Protein 4N0K (pdb70)

InterPro domains:
  IPR002327 Cytochrome c, class IA/ IB [PR00604] (19-26)
  IPR002327 Cytochrome c, class IA/ IB [PR00604] (32-47)
  IPR002327 Cytochrome c, class IA/ IB [PR00604] (48-58)
  IPR002327 Cytochrome c, class IA/ IB [PR00604] (62-78)
  IPR002327 Cytochrome c, class IA/ IB [PR00604] (81-91)
  IPR002327 Cytochrome c, class IA/ IB [PR00604] (98-106)
  IPR002327 Cytochrome c, class IA/ IB [PTHR11961] (3-106)
  IPR009056 Cytochrome c-like domain [PF00034] (9-106)
  IPR009056 Cytochrome c-like domain [PS51007] (7-108)
  IPR036909 Cytochrome c-like domain superfamily [G3DSA:1.10.760.10] (4-109)
  IPR036909 Cytochrome c-like domain superfamily [SSF46626] (6-105)

Solvent-accessible surface area: 11690 Å² total; per-residue (Å²): 28,106,48,151,76,41,43,20,181,86,0,42,79,17,8,147,98,72,22,76,147,30,22,19,10,107,167,78,18,89,69,94,113,6,17,14,22,45,25,13,23,58,61,67,2,14,96,11,167,78,55,105,32,34,95,26,25,78,130,31,82,17,93,13,22,35,16,6,8,2,25,16,15,42,37,0,140,94,7,3,82,56,22,179,54,112,46,48,18,13,128,140,78,134,15,19,18,2,2,0,20,37,8,68,148,27,2,154,29,68,54,104,100,30,40,24,174,111,0,39,89,35,8,147,104,69,21,77,149,31,22,14,20,85,172,76,10,83,63,88,116,6,18,13,22,37,27,14,18,55,63,78,0,9,94,13,164,74,37,90,32,32,90,29,24,60,126,24,81,17,91,12,15,35,20,4,10,0,29,17,14,59,55,0,108,90,8,2,84,62,14,118,48,104,38,59,26,13,191,128,66,94,40,19,11,3,4,0,32,42,8,74,157,26,0,129

Radius of gyration: 18.54 Å; Cα contacts (8 Å, |Δi|>4): 421; chains: 2; bounding box: 48×33×49 Å

Nearest PDB structures (foldseek):
  4ye1-assembly2_B  TM=1.004E+00  e=1.231E-22  Saccharomyces cerevisiae S288C
  4n0k-assembly2_B  TM=1.004E+00  e=1.893E-22  Saccharomyces cerevisiae S288C
  6gd7-assembly1_A  TM=9.982E-01  e=2.347E-22  Saccharomyces cerevisiae S288C
  7mri-assembly3_E  TM=1.001E+00  e=3.875E-22  Saccharomyces cerevisiae S288C
  7pr3-assembly1_B  TM=1.002E+00  e=4.804E-22  Saccharomyces cerevisiae S288C

Structure (mmCIF, N/CA/C/O backbone):
data_4N0K
#
_entry.id   4N0K
#
_cell.length_a   36.110
_cell.length_b   55.780
_cell.length_c   119.080
_cell.angle_alpha   90.00
_cell.angle_beta   90.00
_cell.angle_gamma   90.00
#
_symmetry.space_group_name_H-M   'P 21 21 21'
#
loop_
_entity.id
_entity.type
_entity.pdbx_description
1 polymer 'Cytochrome c iso-1'
2 non-polymer 'HEME C'
3 non-polymer '25,26,27,28-tetrahydroxypentacyclo[19.3.1.1~3,7~.1~9,13~.1~15,19~]octacosa-1(25),3(28),4,6,9(27),10,12,15(26),16,18,21,23-dodecaene-5,11,17,23-tetrasulfonic acid'
4 water water
#
loop_
_atom_site.group_PDB
_atom_site.id
_atom_site.type_symbol
_atom_site.label_atom_id
_atom_site.label_alt_id
_atom_site.label_comp_id
_atom_site.label_asym_id
_atom_site.label_entity_id
_atom_site.label_seq_id
_atom_site.pdbx_PDB_ins_code
_atom_site.Cartn_x
_atom_site.Cartn_y
_atom_site.Cartn_z
_atom_site.occupancy
_atom_site.B_iso_or_equiv
_atom_site.auth_seq_id
_atom_site.auth_comp_id
_atom_site.auth_asym_id
_atom_site.auth_atom_id
_atom_site.pdbx_PDB_model_num
ATOM 1 N N . THR A 1 1 ? -3.429 0.763 -15.148 1.00 7.97 -5 THR A N 1
ATOM 2 C CA . THR A 1 1 ? -3.322 1.867 -14.163 1.00 8.50 -5 THR A CA 1
ATOM 3 C C . THR A 1 1 ? -2.623 3.046 -14.820 1.00 7.97 -5 THR A C 1
ATOM 4 O O . THR A 1 1 ? -1.879 2.866 -15.796 1.00 8.38 -5 THR A O 1
ATOM 8 N N . GLU A 1 2 ? -2.883 4.241 -14.279 1.00 8.24 -4 GLU A N 1
ATOM 9 C CA . GLU A 1 2 ? -2.344 5.496 -14.790 1.00 9.02 -4 GLU A CA 1
ATOM 10 C C . GLU A 1 2 ? -1.710 6.296 -13.654 1.00 8.75 -4 GLU A C 1
ATOM 11 O O . GLU A 1 2 ? -2.345 7.186 -13.090 1.00 10.78 -4 GLU A O 1
ATOM 17 N N . PHE A 1 3 ? -0.459 5.986 -13.326 1.00 8.29 -3 PHE A N 1
ATOM 18 C CA . PHE A 1 3 ? 0.295 6.736 -12.329 1.00 8.12 -3 PHE A CA 1
ATOM 19 C C . PHE A 1 3 ? 0.332 8.234 -12.638 1.00 8.32 -3 PHE A C 1
ATOM 20 O O . PHE A 1 3 ? 0.515 8.634 -13.786 1.00 9.56 -3 PHE A O 1
ATOM 28 N N . LYS A 1 4 ? 0.159 9.040 -11.595 1.00 8.34 -2 LYS A N 1
ATOM 29 C CA A LYS A 1 4 ? 0.360 10.482 -11.678 0.50 8.98 -2 LYS A CA 1
ATOM 30 C CA B LYS A 1 4 ? 0.341 10.489 -11.664 0.50 9.04 -2 LYS A CA 1
ATOM 31 C C . LYS A 1 4 ? 1.309 10.893 -10.563 1.00 8.36 -2 LYS A C 1
ATOM 32 O O . LYS A 1 4 ? 1.139 10.490 -9.406 1.00 8.98 -2 LYS A O 1
ATOM 43 N N . ALA A 1 5 ? 2.318 11.680 -10.919 1.00 9.21 -1 ALA A N 1
ATOM 44 C CA . ALA A 1 5 ? 3.299 12.129 -9.955 1.00 9.57 -1 ALA A CA 1
ATOM 45 C C . ALA A 1 5 ? 2.609 12.876 -8.824 1.00 9.37 -1 ALA A C 1
ATOM 46 O O . ALA A 1 5 ? 1.764 13.747 -9.031 1.00 10.23 -1 ALA A O 1
ATOM 48 N N . GLY A 1 6 ? 2.933 12.436 -7.418 1.00 8.36 1 GLY A N 1
ATOM 49 C CA . GLY A 1 6 ? 2.267 12.979 -6.257 1.00 8.68 1 GLY A CA 1
ATOM 50 C C . GLY A 1 6 ? 3.276 13.552 -5.299 1.00 7.93 1 GLY A C 1
ATOM 51 O O . GLY A 1 6 ? 4.211 14.252 -5.693 1.00 9.85 1 GLY A O 1
ATOM 52 N N . SER A 1 7 ? 3.079 13.245 -4.028 1.00 7.53 2 SER A N 1
ATOM 53 C CA . SER A 1 7 ? 3.907 13.784 -2.970 1.00 7.73 2 SER A CA 1
ATOM 54 C C . SER A 1 7 ? 4.818 12.714 -2.393 1.00 6.68 2 SER A C 1
ATOM 55 O O . SER A 1 7 ? 4.349 11.802 -1.699 1.00 6.97 2 SER A O 1
ATOM 58 N N . ALA A 1 8 ? 6.115 12.819 -2.675 1.00 7.13 3 ALA A N 1
ATOM 59 C CA . ALA A 1 8 ? 7.077 11.918 -2.060 1.00 7.23 3 ALA A CA 1
ATOM 60 C C . ALA A 1 8 ? 7.07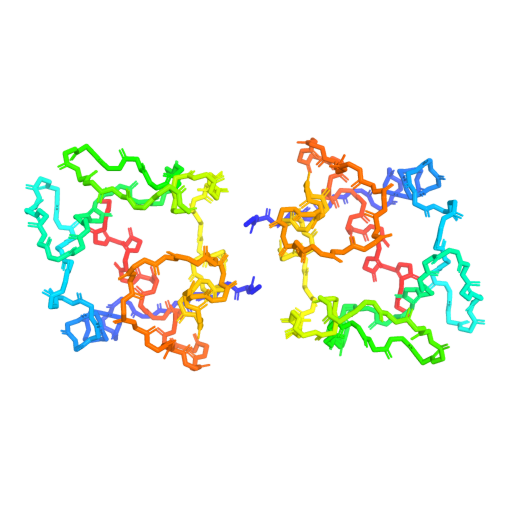8 12.063 -0.534 1.00 6.72 3 ALA A C 1
ATOM 61 O O . ALA A 1 8 ? 7.345 11.086 0.165 1.00 7.02 3 ALA A O 1
ATOM 63 N N . LYS A 1 9 ? 6.772 13.257 -0.022 1.00 7.39 4 LYS A N 1
ATOM 64 C CA . LYS A 1 9 ? 6.704 13.455 1.425 1.00 7.64 4 LYS A CA 1
ATOM 65 C C . LYS A 1 9 ? 5.622 12.567 2.051 1.00 7.45 4 LYS A C 1
ATOM 66 O O . LYS A 1 9 ? 5.874 11.835 3.016 1.00 7.91 4 LYS A O 1
ATOM 72 N N . LYS A 1 10 ? 4.414 12.614 1.500 1.00 7.42 5 LYS A N 1
ATOM 73 C CA A LYS A 1 10 ? 3.331 11.738 1.962 0.70 7.65 5 LYS A CA 1
ATOM 74 C CA B LYS A 1 10 ? 3.368 11.735 1.998 0.30 7.73 5 LYS A CA 1
ATOM 75 C C . LYS A 1 10 ? 3.702 10.275 1.731 1.00 7.05 5 LYS A C 1
ATOM 76 O O . LYS A 1 10 ? 3.424 9.404 2.565 1.00 7.57 5 LYS A O 1
ATOM 87 N N . GLY A 1 11 ? 4.330 10.002 0.589 1.00 6.78 6 GLY A N 1
ATOM 88 C CA . GLY A 1 11 ? 4.744 8.632 0.262 1.00 6.47 6 GLY A CA 1
ATOM 89 C C . GLY A 1 11 ? 5.727 8.024 1.252 1.00 6.13 6 GLY A C 1
ATOM 90 O O . GLY A 1 11 ? 5.659 6.826 1.542 1.00 6.44 6 GLY A O 1
ATOM 91 N N . ALA A 1 12 ? 6.643 8.841 1.771 1.00 6.34 7 ALA A N 1
ATOM 92 C CA . ALA A 1 12 ? 7.607 8.379 2.768 1.00 6.71 7 ALA A CA 1
ATOM 93 C C . ALA A 1 12 ? 6.913 7.888 4.043 1.00 7.42 7 ALA A C 1
ATOM 94 O O . ALA A 1 12 ? 7.309 6.870 4.623 1.00 7.97 7 ALA A O 1
ATOM 96 N N . THR A 1 13 ? 5.871 8.597 4.470 1.00 7.75 8 THR A N 1
ATOM 97 C CA A THR A 1 13 ? 5.070 8.189 5.627 0.50 8.33 8 THR A CA 1
ATOM 98 C CA B THR A 1 13 ? 5.127 8.142 5.644 0.50 8.62 8 THR A CA 1
ATOM 99 C C . THR A 1 13 ? 4.344 6.870 5.344 1.00 7.68 8 THR A C 1
ATOM 100 O O . THR A 1 13 ? 4.322 5.962 6.180 1.00 8.16 8 THR A O 1
ATOM 107 N N . LEU A 1 14 ? 3.743 6.777 4.157 1.00 7.57 9 LEU A N 1
ATOM 108 C CA . LEU A 1 14 ? 3.057 5.552 3.750 1.00 7.36 9 LEU A CA 1
ATOM 109 C C . LEU A 1 14 ? 4.016 4.366 3.734 1.00 7.00 9 LEU A C 1
ATOM 110 O O . LEU A 1 14 ? 3.661 3.276 4.187 1.00 7.53 9 LEU A O 1
ATOM 115 N N . PHE A 1 15 ? 5.234 4.568 3.232 1.00 6.95 10 PHE A N 1
ATOM 116 C CA . PHE A 1 15 ? 6.199 3.475 3.211 1.00 6.87 10 PHE A CA 1
ATOM 117 C C . PHE A 1 15 ? 6.521 3.016 4.632 1.00 6.96 10 PHE A C 1
ATOM 118 O O . PHE A 1 15 ? 6.557 1.817 4.915 1.00 7.13 10 PHE A O 1
ATOM 126 N N . LYS A 1 16 ? 6.732 3.971 5.536 1.00 7.24 11 LYS A N 1
ATOM 127 C CA . LYS A 1 16 ? 7.041 3.639 6.913 1.00 8.34 11 LYS A CA 1
ATOM 128 C C . LYS A 1 16 ? 5.928 2.794 7.546 1.00 8.68 11 LYS A C 1
ATOM 129 O O . LYS A 1 16 ? 6.206 1.789 8.200 1.00 9.98 11 LYS A O 1
ATOM 135 N N . THR A 1 17 ? 4.671 3.175 7.329 1.00 8.58 12 THR A N 1
ATOM 136 C CA A THR A 1 17 ? 3.576 2.457 7.981 0.50 9.26 12 THR A CA 1
ATOM 137 C CA B THR A 1 17 ? 3.516 2.503 7.934 0.50 9.17 12 THR A CA 1
ATOM 138 C C . THR A 1 17 ? 3.206 1.154 7.280 1.00 8.85 12 THR A C 1
ATOM 139 O O . THR A 1 17 ? 2.833 0.192 7.950 1.00 11.35 12 THR A O 1
ATOM 146 N N . GLU A 1 18 ? 3.342 1.105 5.956 1.00 7.89 13 GLU A N 1
ATOM 147 C CA . GLU A 1 18 ? 2.817 -0.030 5.175 1.00 7.40 13 GLU A CA 1
ATOM 148 C C . GLU A 1 18 ? 3.839 -1.040 4.665 1.00 6.92 13 GLU A C 1
ATOM 149 O O . GLU A 1 18 ? 3.466 -2.165 4.316 1.00 7.88 13 GLU A O 1
ATOM 155 N N . CYS A 1 19 ? 5.103 -0.633 4.563 1.00 6.32 14 CYS A N 1
ATOM 156 C CA . CYS A 1 19 ? 6.098 -1.430 3.839 1.00 5.83 14 CYS A CA 1
ATOM 157 C C . CYS A 1 19 ? 7.380 -1.726 4.597 1.00 6.18 14 CYS A C 1
ATOM 158 O O . CYS A 1 19 ? 7.991 -2.779 4.375 1.00 5.94 14 CYS A O 1
ATOM 161 N N . LEU A 1 20 ? 7.820 -0.786 5.431 1.00 7.08 15 LEU A N 1
ATOM 162 C CA . LEU A 1 20 ? 9.107 -0.884 6.110 1.00 8.02 15 LEU A CA 1
ATOM 163 C C . LEU A 1 20 ? 9.276 -2.177 6.910 1.00 7.90 15 LEU A C 1
ATOM 164 O O . LEU A 1 20 ? 10.380 -2.722 6.992 1.00 8.80 15 LEU A O 1
ATOM 169 N N . GLN A 1 21 ? 8.178 -2.675 7.476 1.00 8.52 16 GLN A N 1
ATOM 170 C CA . GLN A 1 21 ? 8.166 -3.953 8.184 1.00 9.49 16 GLN A CA 1
ATOM 171 C C . GLN A 1 21 ? 8.933 -5.035 7.421 1.00 8.69 16 GLN A C 1
ATOM 172 O O . GLN A 1 21 ? 9.645 -5.840 8.021 1.00 10.06 16 GLN A O 1
ATOM 178 N N . CYS A 1 22 ? 8.789 -5.040 6.098 1.00 7.36 17 CYS A N 1
ATOM 179 C CA . CYS A 1 22 ? 9.305 -6.126 5.279 1.00 7.14 17 CYS A CA 1
ATOM 180 C C . CYS A 1 22 ? 10.364 -5.730 4.262 1.00 6.75 17 CYS A C 1
ATOM 181 O O . CYS A 1 22 ? 10.930 -6.610 3.620 1.00 7.25 17 CYS A O 1
ATOM 184 N N . HIS A 1 23 ? 10.641 -4.432 4.120 1.00 6.54 18 HIS A N 1
ATOM 185 C CA . HIS A 1 23 ? 11.513 -3.938 3.049 1.00 6.49 18 HIS A CA 1
ATOM 186 C C . HIS A 1 23 ? 12.395 -2.769 3.477 1.00 6.89 18 HIS A C 1
ATOM 187 O O . HIS A 1 23 ? 11.937 -1.841 4.153 1.00 8.79 18 HIS A O 1
ATOM 194 N N . THR A 1 24 ? 13.632 -2.784 2.987 1.00 6.63 19 THR A N 1
ATOM 195 C CA . THR A 1 24 ? 14.487 -1.596 2.961 1.00 6.85 19 THR A CA 1
ATOM 196 C C . THR A 1 24 ? 14.626 -1.079 1.522 1.00 6.83 19 THR A C 1
ATOM 197 O O . THR A 1 24 ? 14.325 -1.787 0.558 1.00 6.68 19 THR A O 1
ATOM 201 N N . VAL A 1 25 ? 15.081 0.168 1.389 1.00 6.96 20 VAL A N 1
ATOM 202 C CA . VAL A 1 25 ? 15.170 0.832 0.079 1.00 7.25 20 VAL A CA 1
ATOM 203 C C . VAL A 1 25 ? 16.574 1.243 -0.362 1.00 7.28 20 VAL A C 1
ATOM 204 O O . VAL A 1 25 ? 16.806 1.416 -1.556 1.00 7.60 20 VAL A O 1
ATOM 208 N N . GLU A 1 26 ? 17.482 1.422 0.599 1.00 8.39 21 GLU A N 1
ATOM 209 C CA A GLU A 1 26 ? 18.819 1.969 0.355 0.50 8.94 21 GLU A CA 1
ATOM 210 C CA B GLU A 1 26 ? 18.796 1.987 0.319 0.50 8.93 21 GLU A CA 1
ATOM 211 C C . GLU A 1 26 ? 19.719 1.005 -0.407 1.00 8.58 21 GLU A C 1
ATOM 212 O O . GLU A 1 26 ? 19.598 -0.206 -0.251 1.00 8.47 21 GLU A O 1
ATOM 223 N N . LYS A 1 27 ? 20.642 1.538 -1.211 1.00 8.85 22 LYS A N 1
ATOM 224 C CA . LYS A 1 27 ? 21.647 0.689 -1.853 1.00 9.44 22 LYS A CA 1
ATOM 225 C C . LYS A 1 27 ? 22.462 0.008 -0.760 1.00 9.83 22 LYS A C 1
ATOM 226 O O . LYS A 1 27 ? 22.977 0.662 0.154 1.00 11.24 22 LYS A O 1
ATOM 232 N N . GLY A 1 28 ? 22.563 -1.313 -0.857 1.00 10.50 23 GLY A N 1
ATOM 233 C CA . GLY A 1 28 ? 23.284 -2.105 0.130 1.00 11.79 23 GLY A CA 1
ATOM 234 C C . GLY A 1 28 ? 22.483 -2.431 1.378 1.00 10.83 23 GLY A C 1
ATOM 235 O O . GLY A 1 28 ? 23.001 -3.065 2.294 1.00 12.91 23 GLY A O 1
ATOM 236 N N . GLY A 1 29 ? 21.219 -2.015 1.415 1.00 9.93 24 GLY A N 1
ATOM 237 C CA . GLY A 1 29 ? 20.359 -2.290 2.563 1.00 9.14 24 GLY A CA 1
ATOM 238 C C . GLY A 1 29 ? 20.005 -3.764 2.675 1.00 8.25 24 GLY A C 1
ATOM 239 O O . GLY A 1 29 ? 20.034 -4.488 1.682 1.00 8.87 24 GLY A O 1
ATOM 240 N N . PRO A 1 30 ? 19.653 -4.220 3.885 1.00 7.91 25 PRO A N 1
ATOM 241 C CA . PRO A 1 30 ? 19.442 -5.646 4.087 1.00 8.15 25 PRO A CA 1
ATOM 242 C C . PRO A 1 30 ? 18.095 -6.150 3.576 1.00 6.89 25 PRO A C 1
ATOM 243 O O . PRO A 1 30 ? 17.080 -5.431 3.607 1.00 6.96 25 PRO A O 1
ATOM 247 N N . HIS A 1 31 ? 18.093 -7.400 3.121 1.00 6.58 26 HIS A N 1
ATOM 248 C CA . HIS A 1 31 ? 16.842 -8.125 2.967 1.00 5.94 26 HIS A CA 1
ATOM 249 C C . HIS A 1 31 ? 16.235 -8.356 4.343 1.00 6.38 26 HIS A C 1
ATOM 250 O O . HIS A 1 31 ? 16.957 -8.459 5.346 1.00 6.78 26 HIS A O 1
ATOM 257 N N . LYS A 1 32 ? 14.903 -8.403 4.374 1.00 7.69 27 LYS A N 1
ATOM 258 C CA A LYS A 1 32 ? 14.161 -8.719 5.592 0.50 8.11 27 LYS A CA 1
ATOM 259 C CA B LYS A 1 32 ? 14.120 -8.698 5.574 0.50 8.30 27 LYS A CA 1
ATOM 260 C C . LYS A 1 32 ? 13.194 -9.864 5.241 1.00 8.12 27 LYS A C 1
ATOM 261 O O . LYS A 1 32 ? 13.608 -10.823 4.606 1.00 9.73 27 LYS A O 1
ATOM 272 N N . VAL A 1 33 ? 11.925 -9.781 5.636 1.00 9.39 28 VAL A N 1
ATOM 273 C CA . VAL A 1 33 ? 10.938 -10.738 5.137 1.00 9.64 28 VAL A CA 1
ATOM 274 C C . VAL A 1 33 ? 10.913 -10.626 3.599 1.00 7.99 28 VAL A C 1
ATOM 275 O O . VAL A 1 33 ? 10.883 -11.643 2.888 1.00 7.84 28 VAL A O 1
ATOM 279 N N . GLY A 1 34 ? 10.921 -9.384 3.111 1.00 7.54 29 GLY A N 1
ATOM 280 C CA . GLY A 1 34 ? 10.965 -9.092 1.688 1.00 6.94 29 GLY A CA 1
ATOM 281 C C . GLY A 1 34 ? 12.322 -8.582 1.225 1.00 5.84 29 GLY A C 1
ATOM 282 O O . GLY A 1 34 ? 13.195 -8.241 2.041 1.00 6.35 29 GLY A O 1
ATOM 283 N N . PRO A 1 35 ? 12.519 -8.512 -0.099 1.00 5.48 30 PRO A N 1
ATOM 284 C CA . PRO A 1 35 ? 13.800 -8.068 -0.642 1.00 5.91 30 PRO A CA 1
ATOM 285 C C . PRO A 1 35 ? 14.055 -6.580 -0.457 1.00 5.93 30 PRO A C 1
ATOM 286 O O . PRO A 1 35 ? 13.127 -5.760 -0.494 1.00 6.09 30 PRO A O 1
ATOM 290 N N . ASN A 1 36 ? 15.322 -6.226 -0.306 1.00 6.25 31 ASN A N 1
ATOM 291 C CA . ASN A 1 36 ? 15.723 -4.845 -0.478 1.00 6.37 31 ASN A CA 1
ATOM 292 C C . ASN A 1 36 ? 15.283 -4.365 -1.865 1.00 6.06 31 ASN A C 1
ATOM 293 O O . ASN A 1 36 ? 15.358 -5.136 -2.828 1.00 6.90 31 ASN A O 1
ATOM 298 N N . LEU A 1 37 ? 14.826 -3.111 -1.953 1.00 6.25 32 LEU A N 1
ATOM 299 C CA . LEU A 1 37 ? 14.179 -2.600 -3.162 1.00 5.93 32 LEU A CA 1
ATOM 300 C C . LEU A 1 37 ? 15.041 -1.644 -3.987 1.00 5.75 32 LEU A C 1
ATOM 301 O O . LEU A 1 37 ? 14.548 -1.064 -4.957 1.00 6.11 32 LEU A O 1
ATOM 306 N N . HIS A 1 38 ? 16.311 -1.456 -3.623 1.00 6.26 33 HIS A N 1
ATOM 307 C CA . HIS A 1 38 ? 17.165 -0.563 -4.401 1.00 6.34 33 HIS A CA 1
ATOM 308 C C . HIS A 1 38 ? 17.188 -1.015 -5.868 1.00 6.40 33 HIS A C 1
ATOM 309 O O . HIS A 1 38 ? 17.389 -2.201 -6.152 1.00 6.86 33 HIS A O 1
ATOM 316 N N . GLY A 1 39 ? 17.002 -0.072 -6.795 1.00 6.27 34 GLY A N 1
ATOM 317 C CA . GLY A 1 39 ? 17.083 -0.358 -8.230 1.00 7.01 34 GLY A CA 1
ATOM 318 C C . GLY A 1 39 ? 15.893 -1.086 -8.830 1.00 6.89 34 GLY A C 1
ATOM 319 O O . GLY A 1 39 ? 15.963 -1.542 -9.970 1.00 8.57 34 GLY A O 1
ATOM 320 N N . ILE A 1 40 ? 14.795 -1.185 -8.081 1.00 6.98 35 ILE A N 1
ATOM 321 C CA . ILE A 1 40 ? 13.619 -1.933 -8.544 1.00 7.40 35 ILE A CA 1
ATOM 322 C C . ILE A 1 40 ? 13.046 -1.451 -9.899 1.00 6.71 35 ILE A C 1
ATOM 323 O O . ILE A 1 40 ? 12.616 -2.269 -10.708 1.00 7.63 35 ILE A O 1
ATOM 328 N N A PHE A 1 41 ? 12.949 -0.139 -10.081 0.50 6.70 36 PHE A N 1
ATOM 329 N N B PHE A 1 41 ? 13.137 -0.145 -10.187 0.50 6.64 36 PHE A N 1
ATOM 330 C CA A PHE A 1 41 ? 12.320 0.376 -11.277 0.50 6.77 36 PHE A CA 1
ATOM 331 C CA B PHE A 1 41 ? 12.624 0.424 -11.454 0.50 6.96 36 PHE A CA 1
ATOM 332 C C A PHE A 1 41 ? 13.291 0.200 -12.427 0.50 6.82 36 PHE A C 1
ATOM 333 C C B PHE A 1 41 ? 13.584 0.393 -12.657 0.50 7.62 36 PHE A C 1
ATOM 334 O O A PHE A 1 41 ? 14.478 0.498 -12.296 0.50 6.94 36 PHE A O 1
ATOM 335 O O B PHE A 1 41 ? 13.329 1.036 -13.685 0.50 8.04 36 PHE A O 1
ATOM 350 N N A GLY A 1 42 ? 12.788 -0.328 -13.536 0.50 7.20 37 GLY A N 1
ATOM 351 N N B GLY A 1 42 ? 14.687 -0.332 -12.531 0.50 7.38 37 GLY A N 1
ATOM 352 C CA A GLY A 1 42 ? 13.618 -0.581 -14.704 0.50 7.80 37 GLY A CA 1
ATOM 353 C CA B GLY A 1 42 ? 15.619 -0.491 -13.642 0.50 8.10 37 GLY A CA 1
ATOM 354 C C A GLY A 1 42 ? 14.358 -1.902 -14.650 0.50 8.17 37 GLY A C 1
ATOM 355 C C B GLY A 1 42 ? 15.775 -1.933 -14.099 0.50 8.47 37 GLY A C 1
ATOM 356 O O A GLY A 1 42 ? 15.220 -2.170 -15.482 0.50 10.10 37 GLY A O 1
ATOM 357 O O B GLY A 1 42 ? 16.609 -2.232 -14.955 0.50 10.37 37 GLY A O 1
ATOM 358 N N A ARG A 1 43 ? 14.029 -2.733 -13.667 0.50 8.33 38 ARG A N 1
ATOM 359 N N B ARG A 1 43 ? 14.966 -2.830 -13.541 0.50 8.02 38 ARG A N 1
ATOM 360 C CA A ARG A 1 43 ? 14.626 -4.059 -13.555 0.50 8.85 38 ARG A CA 1
ATOM 361 C CA B ARG A 1 43 ? 15.088 -4.252 -13.841 0.50 8.30 38 ARG A CA 1
ATOM 362 C C A ARG A 1 43 ? 13.513 -5.083 -13.610 0.50 7.89 38 ARG A C 1
ATOM 363 C C B ARG A 1 43 ? 13.733 -4.987 -13.824 0.50 8.12 38 ARG A C 1
ATOM 364 O O A ARG A 1 43 ? 12.387 -4.789 -13.181 0.50 7.83 38 ARG A O 1
ATOM 365 O O B ARG A 1 43 ? 12.693 -4.385 -13.572 0.50 8.62 38 ARG A O 1
ATOM 380 N N . HIS A 1 44 ? 13.789 -6.286 -14.120 1.00 7.67 39 HIS A N 1
ATOM 381 C CA . HIS A 1 44 ? 12.703 -7.252 -14.093 1.00 7.51 39 HIS A CA 1
ATOM 382 C C . HIS A 1 44 ? 12.470 -7.756 -12.673 1.00 7.68 39 HIS A C 1
ATOM 383 O O . HIS A 1 44 ? 13.374 -7.717 -11.822 1.00 8.22 39 HIS A O 1
ATOM 390 N N . SER A 1 45 ? 11.257 -8.243 -12.438 1.00 7.97 40 SER A N 1
ATOM 391 C CA . SER A 1 45 ? 10.871 -8.752 -11.140 1.00 7.76 40 SER A CA 1
ATOM 392 C C . SER A 1 45 ? 11.704 -9.962 -10.736 1.00 7.36 40 SER A C 1
ATOM 393 O O . SER A 1 45 ? 12.228 -10.695 -11.586 1.00 8.57 40 SER A O 1
ATOM 396 N N . GLY A 1 46 ? 11.835 -10.147 -9.427 1.00 7.32 41 GLY A N 1
ATOM 397 C CA . GLY A 1 46 ? 12.430 -11.357 -8.877 1.00 8.70 41 GLY A CA 1
ATOM 398 C C . GLY A 1 46 ? 13.934 -11.454 -9.035 1.00 9.06 41 GLY A C 1
ATOM 399 O O . GLY A 1 46 ? 14.464 -12.556 -9.205 1.00 11.05 41 GLY A O 1
ATOM 400 N N . GLN A 1 47 ? 14.632 -10.316 -8.946 1.00 8.81 42 GLN A N 1
ATOM 401 C CA . GLN A 1 47 ? 16.072 -10.265 -9.239 1.00 10.68 42 GLN A CA 1
ATOM 402 C C . GLN A 1 47 ? 16.990 -9.633 -8.193 1.00 11.43 42 GLN A C 1
ATOM 403 O O . GLN A 1 47 ? 18.196 -9.583 -8.421 1.00 15.70 42 GLN A O 1
ATOM 409 N N . ALA A 1 48 ? 16.465 -9.156 -7.066 1.00 9.60 43 ALA A N 1
ATOM 410 C CA . ALA A 1 48 ? 17.342 -8.563 -6.042 1.00 9.19 43 ALA A CA 1
ATOM 411 C C . ALA A 1 48 ? 18.418 -9.574 -5.625 1.00 8.93 43 ALA A C 1
ATOM 412 O O . ALA A 1 48 ? 18.095 -10.710 -5.257 1.00 8.71 43 ALA A O 1
ATOM 414 N N . GLU A 1 49 ? 19.688 -9.171 -5.695 1.00 9.67 44 GLU A N 1
ATOM 415 C CA . GLU A 1 49 ? 20.794 -10.101 -5.474 1.00 9.88 44 GLU A CA 1
ATOM 416 C C . GLU A 1 49 ? 20.743 -10.695 -4.070 1.00 7.95 44 GLU A C 1
ATOM 417 O O . GLU A 1 49 ? 20.675 -9.974 -3.066 1.00 8.53 44 GLU A O 1
ATOM 423 N N . GLY A 1 50 ? 20.781 -12.023 -4.015 1.00 7.90 45 GLY A N 1
ATOM 424 C CA . GLY A 1 50 ? 20.855 -12.737 -2.755 1.00 7.42 45 GLY A CA 1
ATOM 425 C C . GLY A 1 50 ? 19.529 -13.124 -2.125 1.00 6.21 45 GLY A C 1
ATOM 426 O O . GLY A 1 50 ? 19.528 -13.851 -1.132 1.00 7.28 45 GLY A O 1
ATOM 427 N N . TYR A 1 51 ? 18.409 -12.649 -2.682 1.00 6.95 46 TYR A N 1
ATOM 428 C CA . TYR A 1 51 ? 17.084 -12.917 -2.108 1.00 6.53 46 TYR A CA 1
ATOM 429 C C . TYR A 1 51 ? 16.382 -14.100 -2.794 1.00 6.40 46 TYR A C 1
ATOM 430 O O . TYR A 1 51 ? 16.348 -14.163 -4.020 1.00 7.32 46 TYR A O 1
ATOM 439 N N A SER A 1 52 ? 15.812 -15.003 -2.000 0.50 6.37 47 SER A N 1
ATOM 440 N N B SER A 1 52 ? 15.812 -15.010 -2.006 0.50 6.64 47 SER A N 1
ATOM 441 C CA A SER A 1 52 ? 15.062 -16.136 -2.535 0.50 6.61 47 SER A CA 1
ATOM 442 C CA B SER A 1 52 ? 15.070 -16.152 -2.548 0.50 7.04 47 SER A CA 1
ATOM 443 C C A SER A 1 52 ? 13.584 -15.789 -2.722 0.50 5.97 47 SER A C 1
ATOM 444 C C B SER A 1 52 ? 13.585 -15.822 -2.725 0.50 6.15 47 SER A C 1
ATOM 445 O O A SER A 1 52 ? 12.854 -15.606 -1.743 0.50 6.91 47 SER A O 1
ATOM 446 O O B SER A 1 52 ? 12.853 -15.681 -1.742 0.50 7.05 47 SER A O 1
ATOM 451 N N . TYR A 1 53 ? 13.161 -15.710 -3.982 1.00 5.72 48 TYR A N 1
ATOM 452 C CA . TYR A 1 53 ? 11.784 -15.378 -4.338 1.00 5.94 48 TYR A CA 1
ATOM 453 C C . TYR A 1 53 ? 10.939 -16.623 -4.577 1.00 5.86 48 TYR A C 1
ATOM 454 O O . TYR A 1 53 ? 11.473 -17.711 -4.828 1.00 6.88 48 TYR A O 1
ATOM 463 N N . THR A 1 54 ? 9.614 -16.450 -4.565 1.00 5.92 49 THR A N 1
ATOM 464 C CA . THR A 1 54 ? 8.733 -17.485 -5.088 1.00 6.60 49 THR A CA 1
ATOM 465 C C . THR A 1 54 ? 8.929 -17.651 -6.590 1.00 6.82 49 THR A C 1
ATOM 466 O O . THR A 1 54 ? 9.353 -16.727 -7.310 1.00 6.80 49 THR A O 1
ATOM 470 N N . ASP A 1 55 ? 8.573 -18.837 -7.068 1.00 7.63 50 ASP A N 1
ATOM 471 C CA A ASP A 1 55 ? 8.497 -19.086 -8.493 0.70 8.47 50 ASP A CA 1
ATOM 472 C CA B ASP A 1 55 ? 8.507 -19.071 -8.504 0.30 8.18 50 ASP A CA 1
ATOM 473 C C . ASP A 1 55 ? 7.592 -18.050 -9.183 1.00 7.79 50 ASP A C 1
ATOM 474 O O . ASP A 1 55 ? 7.889 -17.581 -10.284 1.00 8.20 50 ASP A O 1
ATOM 483 N N . ALA A 1 56 ? 6.486 -17.686 -8.528 1.00 6.91 51 ALA A N 1
ATOM 484 C CA . ALA A 1 56 ? 5.547 -16.733 -9.116 1.00 7.14 51 ALA A CA 1
ATOM 485 C C . ALA A 1 56 ? 6.199 -15.375 -9.377 1.00 6.77 51 ALA A C 1
ATOM 486 O O . ALA A 1 56 ? 6.042 -14.798 -10.453 1.00 6.92 51 ALA A O 1
ATOM 488 N N . ASN A 1 57 ? 6.925 -14.850 -8.390 1.00 6.48 52 ASN A N 1
ATOM 489 C CA . ASN A 1 57 ? 7.542 -13.518 -8.507 1.00 7.02 52 ASN A CA 1
ATOM 490 C C . ASN A 1 57 ? 8.637 -13.506 -9.586 1.00 8.44 52 ASN A C 1
ATOM 491 O O . ASN A 1 57 ? 8.812 -12.499 -10.277 1.00 10.75 52 ASN A O 1
ATOM 496 N N . ILE A 1 58 ? 9.356 -14.621 -9.749 1.00 7.94 53 ILE A N 1
ATOM 497 C CA . ILE A 1 58 ? 10.393 -14.721 -10.778 1.00 8.76 53 ILE A CA 1
ATOM 498 C C . ILE A 1 58 ? 9.763 -14.854 -12.161 1.00 9.11 53 ILE A C 1
ATOM 499 O O . ILE A 1 58 ? 10.100 -14.107 -13.084 1.00 10.59 53 ILE A O 1
ATOM 504 N N . LYS A 1 59 ? 8.829 -15.787 -12.293 1.00 8.64 54 LYS A N 1
ATOM 505 C CA . LYS A 1 59 ? 8.258 -16.094 -13.596 1.00 9.42 54 LYS A CA 1
ATOM 506 C C . LYS A 1 59 ? 7.344 -15.001 -14.146 1.00 8.88 54 LYS A C 1
ATOM 507 O O . LYS A 1 59 ? 7.125 -14.935 -15.350 1.00 10.01 54 LYS A O 1
ATOM 513 N N . LYS A 1 60 ? 6.816 -14.147 -13.267 1.00 8.55 55 LYS A N 1
ATOM 514 C CA . LYS A 1 60 ? 6.058 -12.973 -13.704 1.00 8.73 55 LYS A CA 1
ATOM 515 C C . LYS A 1 60 ? 6.910 -12.168 -14.690 1.00 8.27 55 LYS A C 1
ATOM 516 O O . LYS A 1 60 ? 6.406 -11.677 -15.705 1.00 9.12 55 LYS A O 1
ATOM 522 N N . ASN A 1 61 ? 8.202 -12.043 -14.375 1.00 8.31 56 ASN A N 1
ATOM 523 C CA . ASN A 1 61 ? 9.197 -11.412 -15.255 1.00 9.20 56 ASN A CA 1
ATOM 524 C C . ASN A 1 61 ? 8.736 -10.069 -15.816 1.00 9.78 56 ASN A C 1
ATOM 525 O O . ASN A 1 61 ? 8.871 -9.790 -17.009 1.00 11.74 56 ASN A O 1
ATOM 530 N N . VAL A 1 62 ? 8.191 -9.242 -14.935 1.00 9.71 57 VAL A N 1
ATOM 531 C CA . VAL A 1 62 ? 7.697 -7.932 -15.326 1.00 10.15 57 VAL A CA 1
ATOM 532 C C . VAL A 1 62 ? 8.804 -6.887 -15.166 1.00 8.27 57 VAL A C 1
ATOM 533 O O . VAL A 1 62 ? 9.511 -6.871 -14.161 1.00 8.78 57 VAL A O 1
AT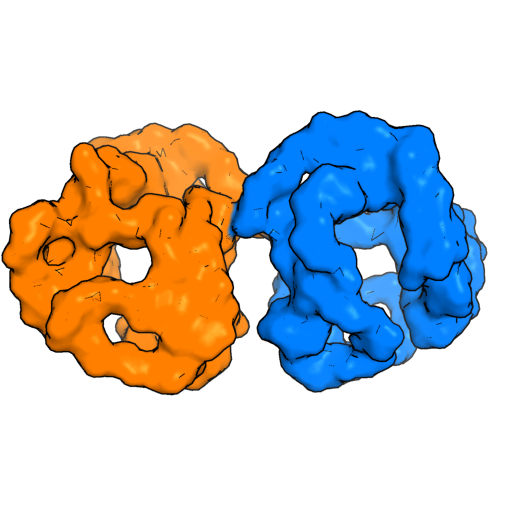OM 537 N N . LEU A 1 63 ? 8.955 -6.021 -16.163 1.00 8.29 58 LEU A N 1
ATOM 538 C CA . LEU A 1 63 ? 9.836 -4.861 -16.051 1.00 7.96 58 LEU A CA 1
ATOM 539 C C . LEU A 1 63 ? 9.103 -3.768 -15.259 1.00 6.68 58 LEU A C 1
ATOM 540 O O . LEU A 1 63 ? 8.192 -3.118 -15.773 1.00 7.08 58 LEU A O 1
ATOM 545 N N . TRP A 1 64 ? 9.468 -3.582 -13.997 1.00 6.44 59 TRP A N 1
ATOM 546 C CA . TRP A 1 64 ? 8.714 -2.672 -13.140 1.00 6.10 59 TRP A CA 1
ATOM 547 C C . TRP A 1 64 ? 8.757 -1.228 -13.628 1.00 6.35 59 TRP A C 1
ATOM 548 O O . TRP A 1 64 ? 9.832 -0.677 -13.895 1.00 7.14 59 TRP A O 1
ATOM 559 N N . ASP A 1 65 ? 7.573 -0.628 -13.721 1.00 6.47 60 ASP A N 1
ATOM 560 C CA . ASP A 1 65 ? 7.416 0.800 -13.984 1.00 6.69 60 ASP A CA 1
ATOM 561 C C . ASP A 1 65 ? 6.325 1.367 -13.071 1.00 6.36 60 ASP A C 1
ATOM 562 O O . ASP A 1 65 ? 5.745 0.635 -12.262 1.00 6.75 60 ASP A O 1
ATOM 567 N N . GLU A 1 66 ? 6.036 2.657 -13.193 1.00 6.57 61 GLU A N 1
ATOM 568 C CA . GLU A 1 66 ? 5.090 3.280 -12.268 1.00 6.85 61 GLU A CA 1
ATOM 569 C C . GLU A 1 66 ? 3.658 2.756 -12.435 1.00 6.27 61 GLU A C 1
ATOM 570 O O . GLU A 1 66 ? 2.902 2.716 -11.466 1.00 6.89 61 GLU A O 1
ATOM 576 N N . ASN A 1 67 ? 3.287 2.376 -13.655 1.00 6.13 62 ASN A N 1
ATOM 577 C CA . ASN A 1 67 ? 1.926 1.917 -13.920 1.00 6.47 62 ASN A CA 1
ATOM 578 C C . ASN A 1 67 ? 1.668 0.492 -13.450 1.00 6.00 62 ASN A C 1
ATOM 579 O O . ASN A 1 67 ? 0.678 0.232 -12.747 1.00 6.60 62 ASN A O 1
ATOM 584 N N . ASN A 1 68 ? 2.549 -0.438 -13.819 1.00 6.07 63 ASN A N 1
ATOM 585 C CA . ASN A 1 68 ? 2.393 -1.805 -13.329 1.00 5.99 63 ASN A CA 1
ATOM 586 C C . ASN A 1 68 ? 2.644 -1.905 -11.817 1.00 5.75 63 ASN A C 1
ATOM 587 O O . ASN A 1 68 ? 2.017 -2.729 -11.151 1.00 5.87 63 ASN A O 1
ATOM 592 N N . MET A 1 69 ? 3.478 -1.027 -11.246 1.00 5.82 64 MET A N 1
ATOM 593 C CA A MET A 1 69 ? 3.643 -0.962 -9.789 0.80 5.77 64 MET A CA 1
ATOM 594 C CA B MET A 1 69 ? 3.596 -1.056 -9.796 0.20 6.14 64 MET A CA 1
ATOM 595 C C . MET A 1 69 ? 2.319 -0.555 -9.127 1.00 5.57 64 MET A C 1
ATOM 596 O O . MET A 1 69 ? 1.966 -1.044 -8.064 1.00 5.30 64 MET A O 1
ATOM 605 N N . SER A 1 70 ? 1.599 0.374 -9.759 1.00 5.66 65 SER A N 1
ATOM 606 C CA A SER A 1 70 ? 0.302 0.828 -9.255 0.30 6.03 65 SER A CA 1
ATOM 607 C CA B SER A 1 70 ? 0.328 0.818 -9.204 0.70 5.99 65 SER A CA 1
ATOM 608 C C . SER A 1 70 ? -0.702 -0.318 -9.219 1.00 5.76 65 SER A C 1
ATOM 609 O O . SER A 1 70 ? -1.407 -0.520 -8.226 1.00 5.93 65 SER A O 1
ATOM 614 N N . GLU A 1 71 ? -0.778 -1.074 -10.318 1.00 6.02 66 GLU A N 1
ATOM 615 C CA . GLU A 1 71 ? -1.668 -2.253 -10.354 1.00 6.28 66 GLU A CA 1
ATOM 616 C C . GLU A 1 71 ? -1.255 -3.265 -9.274 1.00 5.70 66 GLU A C 1
ATOM 617 O O . GLU A 1 71 ? -2.104 -3.755 -8.523 1.00 5.81 66 GLU A O 1
ATOM 623 N N . TYR A 1 72 ? 0.032 -3.588 -9.189 1.00 5.48 67 TYR A N 1
ATOM 624 C CA . TYR A 1 72 ? 0.529 -4.529 -8.183 1.00 5.35 67 TYR A CA 1
ATOM 625 C C . TYR A 1 72 ? 0.152 -4.104 -6.764 1.00 4.95 67 TYR A C 1
ATOM 626 O O . TYR A 1 72 ? -0.394 -4.900 -5.993 1.00 5.14 67 TYR A O 1
ATOM 635 N N . LEU A 1 73 ? 0.420 -2.844 -6.420 1.00 4.98 68 LEU A N 1
ATOM 636 C CA . LEU A 1 73 ? 0.208 -2.396 -5.059 1.00 5.14 68 LEU A CA 1
ATOM 637 C C . LEU A 1 73 ? -1.274 -2.223 -4.728 1.00 5.10 68 LEU A C 1
ATOM 638 O O . LEU A 1 73 ? -1.618 -2.150 -3.560 1.00 6.09 68 LEU A O 1
ATOM 643 N N . THR A 1 74 ? -2.151 -2.198 -5.737 1.00 5.43 69 THR A N 1
ATOM 644 C CA . THR A 1 74 ? -3.598 -2.213 -5.489 1.00 5.49 69 THR A CA 1
ATOM 645 C C . THR A 1 74 ? -4.017 -3.538 -4.846 1.00 5.79 69 THR A C 1
ATOM 646 O O . THR A 1 74 ? -4.854 -3.559 -3.937 1.00 6.67 69 THR A O 1
ATOM 650 N N . ASN A 1 75 ? -3.438 -4.640 -5.331 1.00 5.97 70 ASN A N 1
ATOM 651 C CA . ASN A 1 75 ? -3.803 -5.986 -4.889 1.00 6.48 70 ASN A CA 1
ATOM 652 C C . ASN A 1 75 ? -2.703 -6.950 -5.320 1.00 6.00 70 ASN A C 1
ATOM 653 O O . ASN A 1 75 ? -2.761 -7.513 -6.416 1.00 6.73 70 ASN A O 1
ATOM 658 N N . PRO A 1 76 ? -1.678 -7.124 -4.466 1.00 5.88 71 PRO A N 1
ATOM 659 C CA . PRO A 1 76 ? -0.496 -7.879 -4.889 1.00 5.89 71 PRO A CA 1
ATOM 660 C C . PRO A 1 76 ? -0.791 -9.294 -5.377 1.00 6.11 71 PRO A C 1
ATOM 661 O O . PRO A 1 76 ? -0.309 -9.669 -6.457 1.00 6.70 71 PRO A O 1
ATOM 665 N N . LYS A 1 77 ? -1.579 -10.070 -4.621 1.00 6.96 72 LYS A N 1
ATOM 666 C CA A LYS A 1 77 ? -1.878 -11.462 -4.975 0.50 7.88 72 LYS A CA 1
ATOM 667 C CA B LYS A 1 77 ? -1.828 -11.456 -5.011 0.50 7.86 72 LYS A CA 1
ATOM 668 C C . LYS A 1 77 ? -2.728 -11.580 -6.235 1.00 7.59 72 LYS A C 1
ATOM 669 O O . LYS A 1 77 ? -2.758 -12.631 -6.871 1.00 9.12 72 LYS A O 1
ATOM 680 N N . LYS A 1 78 ? -3.452 -10.518 -6.581 1.00 8.11 73 LYS A N 1
ATOM 681 C CA A LYS A 1 78 ? -4.237 -10.551 -7.805 0.70 9.31 73 LYS A CA 1
ATOM 682 C CA B LYS A 1 78 ? -4.248 -10.525 -7.806 0.30 9.35 73 LYS A CA 1
ATOM 683 C C . LYS A 1 78 ? -3.350 -10.348 -9.034 1.00 8.69 73 LYS A C 1
ATOM 684 O O . LYS A 1 78 ? -3.568 -10.976 -10.070 1.00 10.10 73 LYS A O 1
ATOM 695 N N . TYR A 1 79 ? -2.335 -9.493 -8.904 1.00 7.76 74 TYR A N 1
ATOM 696 C CA . TYR A 1 79 ? -1.378 -9.255 -9.986 1.00 7.80 74 TYR A CA 1
ATOM 697 C C . TYR A 1 79 ? -0.349 -10.388 -10.117 1.00 7.73 74 TYR A C 1
ATOM 698 O O . TYR A 1 79 ? 0.021 -10.766 -11.232 1.00 9.55 74 TYR A O 1
ATOM 707 N N . ILE A 1 80 ? 0.123 -10.909 -8.982 1.00 7.00 75 ILE A N 1
ATOM 708 C CA . ILE A 1 80 ? 1.062 -12.039 -8.958 1.00 7.34 75 ILE A CA 1
ATOM 709 C C . ILE A 1 80 ? 0.488 -13.154 -8.065 1.00 7.08 75 ILE A C 1
ATOM 710 O O . ILE A 1 80 ? 0.918 -13.323 -6.933 1.00 6.94 75 ILE A O 1
ATOM 715 N N . PRO A 1 81 ? -0.499 -13.917 -8.572 1.00 7.91 76 PRO A N 1
ATOM 716 C CA . PRO A 1 81 ? -0.991 -15.061 -7.810 1.00 8.03 76 PRO A CA 1
ATOM 717 C C . PRO A 1 81 ? 0.167 -15.990 -7.492 1.00 7.01 76 PRO A C 1
ATOM 718 O O . PRO A 1 81 ? 1.060 -16.193 -8.336 1.00 7.79 76 PRO A O 1
ATOM 722 N N . GLY A 1 82 ? 0.175 -16.509 -6.272 1.00 7.18 77 GLY A N 1
ATOM 723 C CA . GLY A 1 82 ? 1.279 -17.334 -5.822 1.00 6.92 77 GLY A CA 1
ATOM 724 C C . GLY A 1 82 ? 2.370 -16.546 -5.110 1.00 6.32 77 GLY A C 1
ATOM 725 O O . GLY A 1 82 ? 3.320 -17.140 -4.593 1.00 7.05 77 GLY A O 1
ATOM 726 N N . THR A 1 83 ? 2.252 -15.214 -5.065 1.00 6.44 78 THR A N 1
ATOM 727 C CA . THR A 1 83 ? 3.194 -14.404 -4.291 1.00 6.60 78 THR A CA 1
ATOM 728 C C . THR A 1 83 ? 3.145 -14.775 -2.805 1.00 5.90 78 THR A C 1
ATOM 729 O O . THR A 1 83 ? 2.120 -15.256 -2.297 1.00 6.68 78 THR A O 1
ATOM 733 N N . LYS A 1 84 ? 4.259 -14.537 -2.119 1.00 5.81 79 LYS A N 1
ATOM 734 C CA . LYS A 1 84 ? 4.302 -14.638 -0.668 1.00 6.02 79 LYS A CA 1
ATOM 735 C C . LYS A 1 84 ? 4.502 -13.286 0.014 1.00 5.66 79 LYS A C 1
ATOM 736 O O . LYS A 1 84 ? 4.927 -13.226 1.172 1.00 6.41 79 LYS A O 1
ATOM 742 N N . MET A 1 85 ? 4.145 -12.210 -0.700 1.00 5.71 80 MET A N 1
ATOM 743 C CA . MET A 1 85 ? 4.022 -10.885 -0.091 1.00 5.61 80 MET A CA 1
ATOM 744 C C . MET A 1 85 ? 2.645 -10.770 0.574 1.00 5.78 80 MET A C 1
ATOM 745 O O . MET A 1 85 ? 1.630 -10.611 -0.120 1.00 6.16 80 MET A O 1
ATOM 750 N N . ALA A 1 86 ? 2.622 -10.835 1.904 1.00 6.13 81 ALA A N 1
ATOM 751 C CA . ALA A 1 86 ? 1.367 -10.797 2.662 1.00 6.87 81 ALA A CA 1
ATOM 752 C C . ALA A 1 86 ? 0.974 -9.338 2.924 1.00 7.00 81 ALA A C 1
ATOM 753 O O . ALA A 1 86 ? 1.037 -8.845 4.046 1.00 9.50 81 ALA A O 1
ATOM 755 N N . PHE A 1 87 ? 0.609 -8.638 1.858 1.00 7.12 82 PHE A N 1
ATOM 756 C CA . PHE A 1 87 ? 0.154 -7.250 1.934 1.00 6.86 82 PHE A CA 1
ATOM 757 C C . PHE A 1 87 ? -1.110 -7.157 1.098 1.00 6.67 82 PHE A C 1
ATOM 758 O O . PHE A 1 87 ? -1.117 -7.571 -0.067 1.00 7.49 82 PHE A O 1
ATOM 766 N N . GLY A 1 88 ? -2.166 -6.600 1.692 1.00 7.54 83 GLY A N 1
ATOM 767 C CA . GLY A 1 88 ? -3.478 -6.590 1.056 1.00 8.26 83 GLY A CA 1
ATOM 768 C C . GLY A 1 88 ? -3.635 -5.609 -0.091 1.00 8.37 83 GLY A C 1
ATOM 769 O O . GLY A 1 88 ? -4.436 -5.837 -1.003 1.00 11.77 83 GLY A O 1
ATOM 770 N N . GLY A 1 89 ? -2.869 -4.524 -0.056 1.00 7.48 84 GLY A N 1
ATOM 771 C CA . GLY A 1 89 ? -2.955 -3.504 -1.092 1.00 7.46 84 GLY A CA 1
ATOM 772 C C . GLY A 1 89 ? -3.328 -2.136 -0.570 1.00 6.82 84 GLY A C 1
ATOM 773 O O . GLY A 1 89 ? -3.879 -1.994 0.518 1.00 8.75 84 GLY A O 1
ATOM 774 N N . LEU A 1 90 ? -3.001 -1.129 -1.365 1.00 6.87 85 LEU A N 1
ATOM 775 C CA . LEU A 1 90 ? -3.404 0.246 -1.130 1.00 7.70 85 LEU A CA 1
ATOM 776 C C . LEU A 1 90 ? -4.550 0.520 -2.092 1.00 7.94 85 LEU A C 1
ATOM 777 O O . LEU A 1 90 ? -4.336 0.668 -3.302 1.00 8.34 85 LEU A O 1
ATOM 782 N N . LYS A 1 91 ? -5.770 0.591 -1.570 1.00 8.86 86 LYS A N 1
ATOM 783 C CA A LYS A 1 91 ? -6.944 0.730 -2.428 0.50 9.87 86 LYS A CA 1
ATOM 784 C CA B LYS A 1 91 ? -6.942 0.735 -2.435 0.50 10.04 86 LYS A CA 1
ATOM 785 C C . LYS A 1 91 ? -7.169 2.174 -2.910 1.00 10.49 86 LYS A C 1
ATOM 786 O O . LYS A 1 91 ? -7.876 2.395 -3.887 1.00 14.29 86 LYS A O 1
ATOM 797 N N . LYS A 1 92 ? -6.550 3.149 -2.242 1.00 9.14 87 LYS A N 1
ATOM 798 C CA . LYS A 1 92 ? -6.730 4.564 -2.592 1.00 9.09 87 LYS A CA 1
ATOM 799 C C . LYS A 1 92 ? -5.709 5.048 -3.615 1.00 7.45 87 LYS A C 1
ATOM 800 O O . LYS A 1 92 ? -4.500 4.899 -3.427 1.00 7.37 87 LYS A O 1
ATOM 806 N N . GLU A 1 93 ? -6.210 5.649 -4.692 1.00 7.05 88 GLU A N 1
ATOM 807 C CA . GLU A 1 93 ? -5.362 6.101 -5.799 1.00 7.64 88 GLU A CA 1
ATOM 808 C C . GLU A 1 93 ? -4.297 7.104 -5.358 1.00 6.46 88 GLU A C 1
ATOM 809 O O . GLU A 1 93 ? -3.142 6.992 -5.784 1.00 6.55 88 GLU A O 1
ATOM 815 N N . LYS A 1 94 ? -4.666 8.084 -4.523 1.00 6.19 89 LYS A N 1
ATOM 816 C CA . LYS A 1 94 ? -3.680 9.072 -4.074 1.00 6.62 89 LYS A CA 1
ATOM 817 C C . LYS A 1 94 ? -2.568 8.404 -3.258 1.00 6.30 89 LYS A C 1
ATOM 818 O O . LYS A 1 94 ? -1.405 8.780 -3.383 1.00 6.35 89 LYS A O 1
ATOM 824 N N . ASP A 1 95 ? -2.918 7.413 -2.436 1.00 6.34 90 ASP A N 1
ATOM 825 C CA . ASP A 1 95 ? -1.898 6.673 -1.691 1.00 6.71 90 ASP A CA 1
ATOM 826 C C . ASP A 1 95 ? -0.899 5.986 -2.629 1.00 6.01 90 ASP A C 1
ATOM 827 O O . ASP A 1 95 ? 0.305 6.021 -2.389 1.00 6.58 90 ASP A O 1
ATOM 832 N N . ARG A 1 96 ? -1.399 5.335 -3.679 1.00 5.93 91 ARG A N 1
ATOM 833 C CA . ARG A 1 96 ? -0.508 4.667 -4.624 1.00 5.86 91 ARG A CA 1
ATOM 834 C C . ARG A 1 96 ? 0.378 5.686 -5.342 1.00 5.60 91 ARG A C 1
ATOM 835 O O . ARG A 1 96 ? 1.582 5.455 -5.496 1.00 5.93 91 ARG A O 1
ATOM 843 N N . ASN A 1 97 ? -0.197 6.800 -5.790 1.00 5.60 92 ASN A N 1
ATOM 844 C CA . ASN A 1 97 ? 0.616 7.808 -6.452 1.00 5.89 92 ASN A CA 1
ATOM 845 C C . ASN A 1 97 ? 1.701 8.366 -5.520 1.00 5.98 92 ASN A C 1
ATOM 846 O O . ASN A 1 97 ? 2.864 8.484 -5.910 1.00 6.07 92 ASN A O 1
ATOM 851 N N . ASP A 1 98 ? 1.323 8.695 -4.288 1.00 5.89 93 ASP A N 1
ATOM 852 C CA . ASP A 1 98 ? 2.280 9.243 -3.320 1.00 6.10 93 ASP A CA 1
ATOM 853 C C . ASP A 1 98 ? 3.387 8.231 -2.991 1.00 5.64 93 ASP A C 1
ATOM 854 O O . ASP A 1 98 ? 4.584 8.568 -3.026 1.00 5.68 93 ASP A O 1
ATOM 859 N N . LEU A 1 99 ? 2.997 6.994 -2.695 1.00 5.62 94 LEU A N 1
ATOM 860 C CA A LEU A 1 99 ? 3.944 5.926 -2.383 0.50 5.77 94 LEU A CA 1
ATOM 861 C CA B LEU A 1 99 ? 3.975 5.972 -2.367 0.50 5.68 94 LEU A CA 1
ATOM 862 C C . LEU A 1 99 ? 4.940 5.721 -3.531 1.00 5.36 94 LEU A C 1
ATOM 863 O O . LEU A 1 99 ? 6.152 5.633 -3.317 1.00 5.72 94 LEU A O 1
ATOM 872 N N . ILE A 1 100 ? 4.425 5.623 -4.755 1.00 5.36 95 ILE A N 1
ATOM 873 C CA . ILE A 1 100 ? 5.284 5.358 -5.913 1.00 5.42 95 ILE A CA 1
ATOM 874 C C . ILE A 1 100 ? 6.213 6.541 -6.211 1.00 5.55 95 ILE A C 1
ATOM 875 O O . ILE A 1 100 ? 7.374 6.350 -6.603 1.00 6.20 95 ILE A O 1
ATOM 880 N N . THR A 1 101 ? 5.715 7.761 -6.015 1.00 5.79 96 THR A N 1
ATOM 881 C CA . THR A 1 101 ? 6.551 8.954 -6.155 1.00 6.42 96 THR A CA 1
ATOM 882 C C . THR A 1 101 ? 7.737 8.882 -5.173 1.00 6.18 96 THR A C 1
ATOM 883 O O . THR A 1 101 ? 8.884 9.154 -5.541 1.00 7.03 96 THR A O 1
ATOM 887 N N . TYR A 1 102 ? 7.459 8.515 -3.923 1.00 6.09 97 TYR A N 1
ATOM 888 C CA . TYR A 1 102 ? 8.515 8.263 -2.945 1.00 6.08 97 TYR A CA 1
ATOM 889 C C . TYR A 1 102 ? 9.459 7.142 -3.387 1.00 6.10 97 TYR A C 1
ATOM 890 O O . TYR A 1 102 ? 10.682 7.307 -3.364 1.00 6.69 97 TYR A O 1
ATOM 899 N N . LEU A 1 103 ? 8.890 6.010 -3.793 1.00 6.22 98 LEU A N 1
ATOM 900 C CA A LEU A 1 103 ? 9.699 4.839 -4.098 0.50 6.21 98 LEU A CA 1
ATOM 901 C CA B LEU A 1 103 ? 9.684 4.828 -4.134 0.50 6.57 98 LEU A CA 1
ATOM 902 C C . LEU A 1 103 ? 10.659 5.103 -5.266 1.00 6.61 98 LEU A C 1
ATOM 903 O O . LEU A 1 103 ? 11.8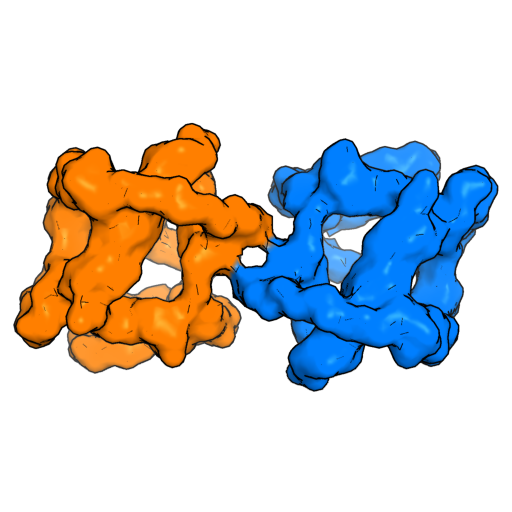00 4.626 -5.241 1.00 7.66 98 LEU A O 1
ATOM 912 N N . LYS A 1 104 ? 10.206 5.866 -6.266 1.00 7.50 99 LYS A N 1
ATOM 913 C CA A LYS A 1 104 ? 11.058 6.228 -7.396 0.50 8.74 99 LYS A CA 1
ATOM 914 C CA B LYS A 1 104 ? 11.054 6.243 -7.396 0.50 9.01 99 LYS A CA 1
ATOM 915 C C . LYS A 1 104 ? 12.315 6.962 -6.930 1.00 9.20 99 LYS A C 1
ATOM 916 O O . LYS A 1 104 ? 13.401 6.709 -7.441 1.00 12.59 99 LYS A O 1
ATOM 927 N N . LYS A 1 105 ? 12.161 7.867 -5.966 1.00 8.41 100 LYS A N 1
ATOM 928 C CA . LYS A 1 105 ? 13.300 8.591 -5.406 1.00 8.71 100 LYS A CA 1
ATOM 929 C C . LYS A 1 105 ? 14.149 7.724 -4.486 1.00 8.01 100 LYS A C 1
ATOM 930 O O . LYS A 1 105 ? 15.375 7.685 -4.623 1.00 10.45 100 LYS A O 1
ATOM 936 N N . ALA A 1 106 ? 13.497 7.012 -3.568 1.00 7.13 101 ALA A N 1
ATOM 937 C CA . ALA A 1 106 ? 14.209 6.342 -2.480 1.00 7.31 101 ALA A CA 1
ATOM 938 C C . ALA A 1 106 ? 14.984 5.111 -2.927 1.00 6.71 101 ALA A C 1
ATOM 939 O O . ALA A 1 106 ? 15.944 4.713 -2.272 1.00 8.30 101 ALA A O 1
ATOM 941 N N . THR A 1 107 ? 14.558 4.503 -4.034 1.00 6.67 102 THR A N 1
ATOM 942 C CA . THR A 1 107 ? 15.220 3.308 -4.567 1.00 6.77 102 THR A CA 1
ATOM 943 C C . THR A 1 107 ? 16.244 3.601 -5.662 1.00 7.25 102 THR A C 1
ATOM 944 O O . THR A 1 107 ? 16.845 2.676 -6.209 1.00 7.64 102 THR A O 1
ATOM 948 N N . GLU A 1 108 ? 16.447 4.875 -5.977 1.00 9.74 103 GLU A N 1
ATOM 949 C CA . GLU A 1 108 ? 17.497 5.244 -6.920 1.00 12.60 103 GLU A CA 1
ATOM 950 C C . GLU A 1 108 ? 18.881 5.211 -6.275 1.00 13.83 103 GLU A C 1
ATOM 951 O O . GLU A 1 108 ? 19.890 4.998 -6.949 0.50 15.58 103 GLU A O 1
ATOM 958 N N . THR B 1 1 ? 3.655 -1.235 -18.138 1.00 8.96 -5 THR B N 1
ATOM 959 C CA . THR B 1 1 ? 3.820 -0.686 -19.507 1.00 9.35 -5 THR B CA 1
ATOM 960 C C . THR B 1 1 ? 3.485 0.798 -19.478 1.00 8.34 -5 THR B C 1
ATOM 961 O O . THR B 1 1 ? 2.743 1.241 -18.599 1.00 8.27 -5 THR B O 1
ATOM 965 N N . GLU B 1 2 ? 4.046 1.557 -20.417 1.00 9.30 -4 GLU B N 1
ATOM 966 C CA A GLU B 1 2 ? 3.765 2.980 -20.550 0.50 9.87 -4 GLU B CA 1
ATOM 967 C CA B GLU B 1 2 ? 3.713 2.970 -20.549 0.50 9.83 -4 GLU B CA 1
ATOM 968 C C . GLU B 1 2 ? 3.395 3.303 -21.999 1.00 9.70 -4 GLU B C 1
ATOM 969 O O . GLU B 1 2 ? 4.282 3.447 -22.842 1.00 10.05 -4 GLU B O 1
ATOM 980 N N . PHE B 1 3 ? 2.103 3.409 -22.282 1.00 8.97 -3 PHE B N 1
ATOM 981 C CA . PHE B 1 3 ? 1.636 3.816 -23.601 1.00 9.08 -3 PHE B CA 1
ATOM 982 C C . PHE B 1 3 ? 2.217 5.174 -23.996 1.00 8.58 -3 PHE B C 1
ATOM 983 O O . PHE B 1 3 ? 2.307 6.091 -23.181 1.00 9.51 -3 PHE B O 1
ATOM 991 N N . LYS B 1 4 ? 2.616 5.286 -25.255 1.00 8.35 -2 LYS B N 1
ATOM 992 C CA . LYS B 1 4 ? 3.038 6.558 -25.829 1.00 9.07 -2 LYS B CA 1
ATOM 993 C C . LYS B 1 4 ? 2.280 6.752 -27.131 1.00 8.69 -2 LYS B C 1
ATOM 994 O O . LYS B 1 4 ? 1.919 5.776 -27.796 1.00 8.67 -2 LYS B O 1
ATOM 1000 N N . ALA B 1 5 ? 2.014 8.012 -27.465 1.00 10.06 -1 ALA B N 1
ATOM 1001 C CA . ALA B 1 5 ? 1.285 8.358 -28.670 1.00 10.10 -1 ALA B CA 1
ATOM 1002 C C . ALA B 1 5 ? 1.829 7.569 -29.841 1.00 9.24 -1 ALA B C 1
ATOM 1003 O O . ALA B 1 5 ? 3.020 7.566 -30.139 1.00 10.33 -1 ALA B O 1
ATOM 1005 N N . GLY B 1 6 ? 0.721 6.893 -30.721 1.00 10.15 1 GLY B N 1
ATOM 1006 C CA . GLY B 1 6 ? 1.101 6.244 -31.961 1.00 10.27 1 GLY B CA 1
ATOM 1007 C C . GLY B 1 6 ? 0.306 6.821 -33.102 1.00 9.85 1 GLY B C 1
ATOM 1008 O O . GLY B 1 6 ? -0.228 7.942 -33.030 1.00 10.60 1 GLY B O 1
ATOM 1009 N N . SER B 1 7 ? 0.235 6.031 -34.161 1.00 10.40 2 SER B N 1
ATOM 1010 C CA . SER B 1 7 ? -0.436 6.414 -35.384 1.00 10.18 2 SER B CA 1
ATOM 1011 C C . SER B 1 7 ? -1.682 5.565 -35.572 1.00 9.75 2 SER B C 1
ATOM 1012 O O . SER B 1 7 ? -1.584 4.343 -35.736 1.00 10.16 2 SER B O 1
ATOM 1015 N N . ALA B 1 8 ? -2.852 6.205 -35.564 1.00 9.67 3 ALA B N 1
ATOM 1016 C CA . ALA B 1 8 ? -4.111 5.497 -35.808 1.00 10.15 3 ALA B CA 1
ATOM 1017 C C . ALA B 1 8 ? -4.126 4.829 -37.181 1.00 9.13 3 ALA B C 1
ATOM 1018 O O . ALA B 1 8 ? -4.683 3.743 -37.327 1.00 9.81 3 ALA B O 1
ATOM 1020 N N . LYS B 1 9 ? -3.505 5.466 -38.176 1.00 9.69 4 LYS B N 1
ATOM 1021 C CA . LYS B 1 9 ? -3.420 4.898 -39.525 1.00 9.66 4 LYS B CA 1
ATOM 1022 C C . LYS B 1 9 ? -2.696 3.550 -39.501 1.00 9.49 4 LYS B C 1
ATOM 1023 O O . LYS B 1 9 ? -3.206 2.553 -40.022 1.00 9.86 4 LYS B O 1
ATOM 1029 N N . LYS B 1 10 ? -1.525 3.511 -38.870 1.00 9.89 5 LYS B N 1
ATOM 1030 C CA . LYS B 1 10 ? -0.778 2.258 -38.735 1.00 9.82 5 LYS B CA 1
ATOM 1031 C C . LYS B 1 10 ? -1.533 1.243 -37.868 1.00 9.31 5 LYS B C 1
ATOM 1032 O O . LYS B 1 10 ? -1.555 0.035 -38.162 1.00 9.66 5 LYS B O 1
ATOM 1038 N N . GLY B 1 11 ? -2.184 1.746 -36.823 1.00 8.68 6 GLY B N 1
ATOM 1039 C CA . GLY B 1 11 ? -2.949 0.890 -35.920 1.00 8.59 6 GLY B CA 1
ATOM 1040 C C . GLY B 1 11 ? -4.127 0.190 -36.581 1.00 8.58 6 GLY B C 1
ATOM 1041 O O . GLY B 1 11 ? -4.434 -0.964 -36.264 1.00 8.66 6 GLY B O 1
ATOM 1042 N N . ALA B 1 12 ? -4.792 0.887 -37.501 1.00 8.87 7 ALA B N 1
ATOM 1043 C CA . ALA B 1 12 ? -5.913 0.307 -38.244 1.00 9.23 7 ALA B CA 1
ATOM 1044 C C . ALA B 1 12 ? -5.475 -0.915 -39.055 1.00 9.14 7 ALA B C 1
ATOM 1045 O O . ALA B 1 12 ? -6.179 -1.933 -39.108 1.00 10.26 7 ALA B O 1
ATOM 1047 N N . THR B 1 13 ? -4.304 -0.808 -39.681 1.00 10.10 8 THR B N 1
ATOM 1048 C CA . THR B 1 13 ? -3.748 -1.909 -40.460 1.00 11.25 8 THR B CA 1
ATOM 1049 C C . THR B 1 13 ? -3.435 -3.109 -39.563 1.00 10.04 8 THR B C 1
ATOM 1050 O O . THR B 1 13 ? -3.787 -4.252 -39.884 1.00 11.06 8 THR B O 1
ATOM 1054 N N . LEU B 1 14 ? -2.789 -2.836 -38.435 1.00 9.49 9 LEU B N 1
ATOM 1055 C CA . LEU B 1 14 ? -2.508 -3.867 -37.445 1.00 9.34 9 LEU B CA 1
ATOM 1056 C C . LEU B 1 14 ? -3.786 -4.550 -36.947 1.00 8.69 9 LEU B C 1
ATOM 1057 O O . LEU B 1 14 ? -3.834 -5.780 -36.832 1.00 9.81 9 LEU B O 1
ATOM 1062 N N . PHE B 1 15 ? -4.820 -3.757 -36.654 1.00 8.42 10 PHE B N 1
ATOM 1063 C CA . PHE B 1 15 ? -6.085 -4.325 -36.183 1.00 8.51 10 PHE B CA 1
ATOM 1064 C C . PHE B 1 15 ? -6.671 -5.281 -37.224 1.00 8.39 10 PHE B C 1
ATOM 1065 O O . PHE B 1 15 ? -7.130 -6.383 -36.899 1.00 8.66 10 PHE B O 1
ATOM 1073 N N . LYS B 1 16 ? -6.661 -4.854 -38.480 1.00 9.42 11 LYS B N 1
ATOM 1074 C CA . LYS B 1 16 ? -7.191 -5.677 -39.554 1.00 9.84 11 LYS B CA 1
ATOM 1075 C C . LYS B 1 16 ? -6.490 -7.037 -39.635 1.00 10.13 11 LYS B C 1
ATOM 1076 O O . LYS B 1 16 ? -7.152 -8.057 -39.781 1.00 11.70 11 LYS B O 1
ATOM 1082 N N . THR B 1 17 ? -5.163 -7.043 -39.523 1.00 10.00 12 THR B N 1
ATOM 1083 C CA A THR B 1 17 ? -4.346 -8.255 -39.635 0.50 10.66 12 THR B CA 1
ATOM 1084 C CA B THR B 1 17 ? -4.413 -8.290 -39.660 0.50 10.91 12 THR B CA 1
ATOM 1085 C C . THR B 1 17 ? -4.466 -9.164 -38.408 1.00 10.39 12 THR B C 1
ATOM 1086 O O . THR B 1 17 ? -4.552 -10.386 -38.519 1.00 12.15 12 THR B O 1
ATOM 1093 N N . GLU B 1 18 ? -4.450 -8.546 -37.234 1.00 9.54 13 GLU B N 1
ATOM 1094 C CA . GLU B 1 18 ? -4.274 -9.274 -35.978 1.00 9.10 13 GLU B CA 1
ATOM 1095 C C . GLU B 1 18 ? -5.543 -9.530 -35.170 1.00 8.17 13 GLU B C 1
ATOM 1096 O O . GLU B 1 18 ? -5.563 -10.451 -34.351 1.00 9.02 13 GLU B O 1
ATOM 1102 N N . CYS B 1 19 ? -6.581 -8.718 -35.374 1.00 7.57 14 CYS B N 1
ATOM 1103 C CA . CYS B 1 19 ? -7.717 -8.673 -34.437 1.00 7.72 14 CYS B CA 1
ATOM 1104 C C . CYS B 1 19 ? -9.098 -8.819 -35.052 1.00 7.66 14 CYS B C 1
ATOM 1105 O O . CYS B 1 19 ? -10.001 -9.386 -34.418 1.00 7.48 14 CYS B O 1
ATOM 1108 N N . LEU B 1 20 ? -9.268 -8.265 -36.253 1.00 8.22 15 LEU B N 1
ATOM 1109 C CA . LEU B 1 20 ? -10.579 -8.180 -36.894 1.00 8.53 15 LEU B CA 1
ATOM 1110 C C . LEU B 1 20 ? -11.269 -9.535 -37.021 1.00 8.19 15 LEU B C 1
ATOM 1111 O O . LEU B 1 20 ? -12.496 -9.622 -36.924 1.00 8.95 15 LEU B O 1
ATOM 1116 N N . GLN B 1 21 ? -10.486 -10.589 -37.236 1.00 8.41 16 GLN B N 1
ATOM 1117 C CA . GLN B 1 21 ? -11.045 -11.933 -37.318 1.00 9.22 16 GLN B CA 1
ATOM 1118 C C . GLN B 1 21 ? -12.045 -12.216 -36.187 1.00 8.52 16 GLN B C 1
ATOM 1119 O O . GLN B 1 21 ? -13.112 -12.792 -36.420 1.00 9.94 16 GLN B O 1
ATOM 1125 N N . CYS B 1 22 ? -11.690 -11.802 -34.971 1.00 7.79 17 CYS B N 1
ATOM 1126 C CA . CYS B 1 22 ? -12.463 -12.130 -33.773 1.00 7.53 17 CYS B CA 1
ATOM 1127 C C . CYS B 1 22 ? -13.231 -10.971 -33.155 1.00 7.11 17 CYS B C 1
ATOM 1128 O O . CYS B 1 22 ? -14.048 -11.200 -32.269 1.00 7.97 17 CYS B O 1
ATOM 1131 N N . HIS B 1 23 ? -12.966 -9.745 -33.601 1.00 7.13 18 HIS B N 1
ATOM 1132 C CA . HIS B 1 23 ? -13.519 -8.556 -32.958 1.00 7.13 18 HIS B CA 1
ATOM 1133 C C . HIS B 1 23 ? -13.993 -7.502 -33.950 1.00 7.61 18 HIS B C 1
ATOM 1134 O O . HIS B 1 23 ? -13.292 -7.157 -34.899 1.00 9.15 18 HIS B O 1
ATOM 1141 N N . THR B 1 24 ? -15.162 -6.942 -33.667 1.00 7.91 19 THR B N 1
ATOM 1142 C CA . THR B 1 24 ? -15.603 -5.691 -34.283 1.00 8.46 19 THR B CA 1
ATOM 1143 C C . THR B 1 24 ? -15.384 -4.527 -33.301 1.00 8.25 19 THR B C 1
ATOM 1144 O O . THR B 1 24 ? -15.252 -4.736 -32.091 1.00 8.33 19 THR B O 1
ATOM 1148 N N . VAL B 1 25 ? -15.341 -3.301 -33.831 1.00 8.40 20 VAL B N 1
ATOM 1149 C CA . VAL B 1 25 ? -15.065 -2.105 -33.016 1.00 9.02 20 VAL B CA 1
ATOM 1150 C C . VAL B 1 25 ? -16.188 -1.068 -32.971 1.00 8.87 20 VAL B C 1
ATOM 1151 O O . VAL B 1 25 ? -16.225 -0.236 -32.060 1.00 9.07 20 VAL B O 1
ATOM 1155 N N . GLU B 1 26 ? -17.078 -1.111 -33.964 1.00 9.50 21 GLU B N 1
ATOM 1156 C CA A GLU B 1 26 ? -18.106 -0.086 -34.114 0.50 9.67 21 GLU B CA 1
ATOM 1157 C CA B GLU B 1 26 ? -18.134 -0.111 -34.137 0.50 9.83 21 GLU B CA 1
ATOM 1158 C C . GLU B 1 26 ? -19.193 -0.206 -33.047 1.00 9.03 21 GLU B C 1
ATOM 1159 O O . GLU B 1 26 ? -19.418 -1.283 -32.476 1.00 8.90 21 GLU B O 1
ATOM 1170 N N . LYS B 1 27 ? -19.862 0.912 -32.782 1.00 8.97 22 LYS B N 1
ATOM 1171 C CA . LYS B 1 27 ? -20.963 0.932 -31.833 1.00 9.21 22 LYS B CA 1
ATOM 1172 C C . LYS B 1 27 ? -22.052 -0.031 -32.309 1.00 9.86 22 LYS B C 1
ATOM 1173 O O . LYS B 1 27 ? -22.511 0.051 -33.452 1.00 11.38 22 LYS B O 1
ATOM 1179 N N . GLY B 1 28 ? -22.422 -0.962 -31.433 1.00 10.63 23 GLY B N 1
ATOM 1180 C CA . GLY B 1 28 ? -23.433 -1.976 -31.730 1.00 11.93 23 GLY B CA 1
ATOM 1181 C C . GLY B 1 28 ? -22.987 -3.077 -32.674 1.00 12.80 23 GLY B C 1
ATOM 1182 O O . GLY B 1 28 ? -23.813 -3.879 -33.113 1.00 15.39 23 GLY B O 1
ATOM 1183 N N . GLY B 1 29 ? -21.691 -3.127 -32.984 1.00 11.36 24 GLY B N 1
ATOM 1184 C CA . GLY B 1 29 ? -21.149 -4.175 -33.840 1.00 11.56 24 GLY B CA 1
ATOM 1185 C C . GLY B 1 29 ? -21.334 -5.554 -33.229 1.00 10.32 24 GLY B C 1
ATOM 1186 O O . GLY B 1 29 ? -21.410 -5.694 -32.004 1.00 10.79 24 GLY B O 1
ATOM 1187 N N . PRO B 1 30 ? -21.414 -6.590 -34.073 1.00 10.80 25 PRO B N 1
ATOM 1188 C CA . PRO B 1 30 ? -21.689 -7.922 -33.539 1.00 10.50 25 PRO B CA 1
ATOM 1189 C C . PRO B 1 30 ? -20.527 -8.521 -32.748 1.00 9.25 25 PRO B C 1
ATOM 1190 O O . PRO B 1 30 ? -19.351 -8.226 -33.017 1.00 8.59 25 PRO B O 1
ATOM 1194 N N . HIS B 1 31 ? -20.868 -9.351 -31.772 1.00 8.84 26 HIS B N 1
ATOM 1195 C CA . HIS B 1 31 ? -19.901 -10.262 -31.201 1.00 8.70 26 HIS B CA 1
ATOM 1196 C C . HIS B 1 31 ? -19.603 -11.326 -32.249 1.00 8.69 26 HIS B C 1
ATOM 1197 O O . HIS B 1 31 ? -20.474 -11.694 -33.048 1.00 9.97 26 HIS B O 1
ATOM 1204 N N . LYS B 1 32 ? -18.359 -11.791 -32.257 1.00 8.52 27 LYS B N 1
ATOM 1205 C CA . LYS B 1 32 ? -17.930 -12.899 -33.106 1.00 8.21 27 LYS B CA 1
ATOM 1206 C C . LYS B 1 32 ? -17.281 -13.932 -32.188 1.00 8.11 27 LYS B C 1
ATOM 1207 O O . LYS B 1 32 ? -17.843 -14.219 -31.133 1.00 8.99 27 LYS B O 1
ATOM 1213 N N . VAL B 1 33 ? -16.122 -14.491 -32.528 1.00 8.32 28 VAL B N 1
ATOM 1214 C CA . VAL B 1 33 ? -15.429 -15.332 -31.551 1.00 7.74 28 VAL B CA 1
ATOM 1215 C C . VAL B 1 33 ? -15.180 -14.526 -30.270 1.00 7.61 28 VAL B C 1
ATOM 1216 O O . VAL B 1 33 ? -15.368 -15.043 -29.168 1.00 7.94 28 VAL B O 1
ATOM 1220 N N . GLY B 1 34 ? -14.789 -13.260 -30.423 1.00 7.26 29 GLY B N 1
ATOM 1221 C CA . GLY B 1 34 ? -14.591 -12.351 -29.299 1.00 7.36 29 GLY B CA 1
ATOM 1222 C C . GLY B 1 34 ? -15.646 -11.260 -29.234 1.00 6.61 29 GLY B C 1
ATOM 1223 O O . GLY B 1 34 ? -16.419 -11.061 -30.182 1.00 7.12 29 GLY B O 1
ATOM 1224 N N . PRO B 1 35 ? -15.685 -10.528 -28.110 1.00 6.55 30 PRO B N 1
ATOM 1225 C CA . PRO B 1 35 ? -16.692 -9.486 -27.939 1.00 6.92 30 PRO B CA 1
ATOM 1226 C C . PRO B 1 35 ? -16.448 -8.254 -28.810 1.00 6.91 30 PRO B C 1
ATOM 1227 O O . PRO B 1 35 ? -15.299 -7.873 -29.085 1.00 6.82 30 PRO B O 1
ATOM 1231 N N . ASN B 1 36 ? -17.533 -7.598 -29.203 1.00 7.22 31 ASN B N 1
ATOM 1232 C CA . ASN B 1 36 ? -17.417 -6.257 -29.743 1.00 7.29 31 ASN B CA 1
ATOM 1233 C C . ASN B 1 36 ? -16.677 -5.374 -28.726 1.00 7.01 31 ASN B C 1
ATOM 1234 O O . ASN B 1 36 ? -16.872 -5.522 -27.517 1.00 7.43 31 ASN B O 1
ATOM 1239 N N . LEU B 1 37 ? -15.842 -4.463 -29.225 1.00 6.53 32 LEU B N 1
ATOM 1240 C CA . LEU B 1 37 ? -14.947 -3.670 -28.382 1.00 6.81 32 LEU B CA 1
ATOM 1241 C C . LEU B 1 37 ? -15.345 -2.208 -28.203 1.00 7.13 32 LEU B C 1
ATOM 1242 O O . LEU B 1 37 ? -14.614 -1.443 -27.576 1.00 7.27 32 LEU B O 1
ATOM 1247 N N . HIS B 1 38 ? -16.491 -1.792 -28.733 1.00 7.58 33 HIS B N 1
ATOM 1248 C CA . HIS B 1 38 ? -16.870 -0.397 -28.552 1.00 7.78 33 HIS B CA 1
ATOM 1249 C C . HIS B 1 38 ? -17.048 -0.078 -27.064 1.00 7.53 33 HIS B C 1
ATOM 1250 O O . HIS B 1 38 ? -17.652 -0.867 -26.326 1.00 8.00 33 HIS B O 1
ATOM 1257 N N . GLY B 1 39 ? -16.514 1.066 -26.636 1.00 7.36 34 GLY B N 1
ATOM 1258 C CA . GLY B 1 39 ? -16.579 1.475 -25.235 1.00 8.43 34 GLY B CA 1
ATOM 1259 C C . GLY B 1 39 ? -15.645 0.754 -24.273 1.00 7.51 34 GLY B C 1
ATOM 1260 O O . GLY B 1 39 ? -15.773 0.905 -23.062 1.00 9.21 34 GLY B O 1
ATOM 1261 N N . ILE B 1 40 ? -14.700 -0.023 -24.798 1.00 8.03 35 ILE B N 1
ATOM 1262 C CA . ILE B 1 40 ? -13.789 -0.800 -23.955 1.00 7.91 35 ILE B CA 1
ATOM 1263 C C . ILE B 1 40 ? -12.977 0.041 -22.952 1.00 7.82 35 ILE B C 1
ATOM 1264 O O . ILE B 1 40 ? -12.790 -0.367 -21.802 1.00 8.22 35 ILE B O 1
ATOM 1269 N N . PHE B 1 41 ? -12.503 1.208 -23.381 1.00 8.00 36 PHE B N 1
ATOM 1270 C CA . PHE B 1 41 ? -11.663 2.025 -22.515 1.00 8.42 36 PHE B CA 1
ATOM 1271 C C . PHE B 1 41 ? -12.504 2.710 -21.455 1.00 9.06 36 PHE B C 1
ATOM 1272 O O . PHE B 1 41 ? -13.558 3.262 -21.745 1.00 12.42 36 PHE B O 1
ATOM 1280 N N . GLY B 1 42 ? -12.052 2.618 -20.209 1.00 9.86 37 GLY B N 1
ATOM 1281 C CA . GLY B 1 42 ? -12.804 3.174 -19.087 1.00 11.49 37 GLY B CA 1
ATOM 1282 C C . GLY B 1 42 ? -13.946 2.294 -18.602 1.00 12.31 37 GLY B C 1
ATOM 1283 O O . GLY B 1 42 ? -14.751 2.728 -17.775 1.00 15.23 37 GLY B O 1
ATOM 1284 N N . ARG B 1 43 ? -14.020 1.061 -19.107 1.00 12.16 38 ARG B N 1
ATOM 1285 C CA . ARG B 1 43 ? -15.000 0.077 -18.649 1.00 11.90 38 ARG B CA 1
ATOM 1286 C C . ARG B 1 43 ? -14.218 -1.039 -17.996 1.00 9.27 38 ARG B C 1
ATOM 1287 O O . ARG B 1 43 ? -13.068 -1.274 -18.363 1.00 9.19 38 ARG B O 1
ATOM 1295 N N . HIS B 1 44 ? -14.817 -1.717 -17.024 1.00 8.40 39 HIS B N 1
ATOM 1296 C CA . HIS B 1 44 ? -14.162 -2.879 -16.449 1.00 7.79 39 HIS B CA 1
ATOM 1297 C C . HIS B 1 44 ? -14.176 -4.060 -17.414 1.00 7.49 39 HIS B C 1
ATOM 1298 O O . HIS B 1 44 ? -15.052 -4.169 -18.277 1.00 7.62 39 HIS B O 1
ATOM 1305 N N . SER B 1 45 ? -13.190 -4.937 -17.269 1.00 7.54 40 SER B N 1
ATOM 1306 C CA . SER B 1 45 ? -13.083 -6.107 -18.129 1.00 7.62 40 SER B CA 1
ATOM 1307 C C . SER B 1 45 ? -14.287 -7.032 -17.972 1.00 7.60 40 SER B C 1
ATOM 1308 O O . SER B 1 45 ? -14.873 -7.143 -16.891 1.00 8.18 40 SER B O 1
ATOM 1311 N N . GLY B 1 46 ? -14.664 -7.679 -19.066 1.00 7.40 41 GLY B N 1
ATOM 1312 C CA . GLY B 1 46 ? -15.691 -8.709 -19.023 1.00 8.42 41 GLY B CA 1
ATOM 1313 C C . GLY B 1 46 ? -17.105 -8.201 -18.859 1.00 8.47 41 GLY B C 1
ATOM 1314 O O . GLY B 1 46 ? -17.939 -8.899 -18.278 1.00 10.34 41 GLY B O 1
ATOM 1315 N N . GLN B 1 47 ? -17.390 -7.011 -19.391 1.00 8.47 42 GLN B N 1
ATOM 1316 C CA . GLN B 1 47 ? -18.683 -6.370 -19.150 1.00 8.74 42 GLN B CA 1
ATOM 1317 C C . GLN B 1 47 ? -19.525 -6.047 -20.384 1.00 9.53 42 GLN B C 1
ATOM 1318 O O . GLN B 1 47 ? -20.648 -5.558 -20.242 1.00 10.97 42 GLN B O 1
ATOM 1324 N N . ALA B 1 48 ? -19.014 -6.318 -21.584 1.00 9.46 43 ALA B N 1
ATOM 1325 C CA . ALA B 1 48 ? -19.798 -6.039 -22.794 1.00 10.62 43 ALA B CA 1
ATOM 1326 C C . ALA B 1 48 ? -21.101 -6.819 -22.773 1.00 10.89 43 ALA B C 1
ATOM 1327 O O . ALA B 1 48 ? -21.110 -8.020 -22.482 1.00 11.88 43 ALA B O 1
ATOM 1329 N N . GLU B 1 49 ? -22.197 -6.128 -23.067 1.00 11.85 44 GLU B N 1
ATOM 1330 C CA . GLU B 1 49 ? -23.514 -6.733 -23.032 1.00 12.97 44 GLU B CA 1
ATOM 1331 C C . GLU B 1 49 ? -23.672 -7.800 -24.105 1.00 11.93 44 GLU B C 1
ATOM 1332 O O . GLU B 1 49 ? -23.352 -7.575 -25.270 1.00 12.25 44 GLU B O 1
ATOM 1338 N N . GLY B 1 50 ? -24.154 -8.965 -23.685 1.00 11.63 45 GLY B N 1
ATOM 1339 C CA . GLY B 1 50 ? -24.500 -10.036 -24.610 1.00 11.79 45 GLY B CA 1
ATOM 1340 C C . GLY B 1 50 ? -23.418 -11.064 -24.897 1.00 10.97 45 GLY B C 1
ATOM 1341 O O . GLY B 1 50 ? -23.668 -12.037 -25.608 1.00 12.93 45 GLY B O 1
ATOM 1342 N N . TYR B 1 51 ? -22.221 -10.870 -24.344 1.00 10.15 46 TYR B N 1
ATOM 1343 C CA . TYR B 1 51 ? -21.104 -11.783 -24.601 1.00 9.33 46 TYR B CA 1
ATOM 1344 C C . TYR B 1 51 ? -20.819 -12.695 -23.406 1.00 9.60 46 TYR B C 1
ATOM 1345 O O . TYR B 1 51 ? -20.807 -12.242 -22.264 1.00 10.52 46 TYR B O 1
ATOM 1354 N N . SER B 1 52 ? -20.565 -13.975 -23.687 1.00 9.89 47 SER B N 1
ATOM 1355 C CA A SER B 1 52 ? -20.252 -14.952 -22.649 0.50 10.57 47 SER B CA 1
ATOM 1356 C CA B SER B 1 52 ? -20.250 -14.960 -22.654 0.50 10.53 47 SER B CA 1
ATOM 1357 C C . SER B 1 52 ? -18.742 -15.046 -22.436 1.00 9.60 47 SER B C 1
ATOM 1358 O O . SER B 1 52 ? -18.036 -15.716 -23.192 1.00 10.69 47 SER B O 1
ATOM 1363 N N . TYR B 1 53 ? -18.256 -14.353 -21.406 1.00 8.86 48 TYR B N 1
ATOM 1364 C CA . TYR B 1 53 ? -16.840 -14.329 -21.050 1.00 8.18 48 TYR B CA 1
ATOM 1365 C C . TYR B 1 53 ? -16.445 -15.503 -20.171 1.00 8.20 48 TYR B C 1
ATOM 1366 O O . TYR B 1 53 ? -17.285 -16.102 -19.496 1.00 9.31 48 TYR B O 1
ATOM 1375 N N . THR B 1 54 ? -15.149 -15.803 -20.141 1.00 8.24 49 THR B N 1
ATOM 1376 C CA . THR B 1 54 ? -14.618 -16.657 -19.086 1.00 8.16 49 THR B CA 1
ATOM 1377 C C . THR B 1 54 ? -14.775 -15.959 -17.745 1.00 7.86 49 THR B C 1
ATOM 1378 O O . THR B 1 54 ? -14.770 -14.720 -17.651 1.00 7.92 49 THR B O 1
ATOM 1382 N N . ASP B 1 55 ? -14.906 -16.766 -16.702 1.00 8.39 50 ASP B N 1
ATOM 1383 C CA . ASP B 1 55 ? -14.825 -16.234 -15.355 1.00 8.65 50 ASP B CA 1
ATOM 1384 C C . ASP B 1 55 ? -13.524 -15.451 -15.158 1.00 7.81 50 ASP B C 1
ATOM 1385 O O . ASP B 1 55 ? -13.521 -14.406 -14.498 1.00 8.27 50 ASP B O 1
ATOM 1390 N N . ALA B 1 56 ? -12.426 -15.932 -15.742 1.00 8.37 51 ALA B N 1
ATOM 1391 C CA . ALA B 1 56 ? -11.129 -15.255 -15.627 1.00 8.46 51 ALA B CA 1
ATOM 1392 C C . ALA B 1 56 ? -11.172 -13.800 -16.113 1.00 7.48 51 ALA B C 1
ATOM 1393 O O . ALA B 1 56 ? -10.684 -12.896 -15.427 1.00 8.47 51 ALA B O 1
ATOM 1395 N N . ASN B 1 57 ? -11.755 -13.568 -17.287 1.00 7.59 52 ASN B N 1
ATOM 1396 C CA A ASN B 1 57 ? -11.857 -12.211 -17.869 0.50 7.29 52 ASN B CA 1
ATOM 1397 C CA B ASN B 1 57 ? -11.806 -12.218 -17.807 0.50 7.40 52 ASN B CA 1
ATOM 1398 C C . ASN B 1 57 ? -12.700 -11.289 -16.972 1.00 7.39 52 ASN B C 1
ATOM 1399 O O . ASN B 1 57 ? -12.378 -10.110 -16.794 1.00 10.17 52 ASN B O 1
ATOM 1408 N N . ILE B 1 58 ? -13.790 -11.826 -16.421 1.00 7.42 53 ILE B N 1
ATOM 1409 C CA . ILE B 1 58 ? -14.665 -11.046 -15.545 1.00 8.22 53 ILE B CA 1
ATOM 1410 C C . ILE B 1 58 ? -13.969 -10.710 -14.230 1.00 8.62 53 ILE B C 1
ATOM 1411 O O . ILE B 1 58 ? -13.936 -9.554 -13.795 1.00 9.56 53 ILE B O 1
ATOM 1416 N N . LYS B 1 59 ? -13.427 -11.738 -13.591 1.00 9.16 54 LYS B N 1
ATOM 1417 C CA . LYS B 1 59 ? -12.925 -11.583 -12.249 1.00 10.74 54 LYS B CA 1
ATOM 1418 C C . LYS B 1 59 ? -11.627 -10.782 -12.201 1.00 10.22 54 LYS B C 1
ATOM 1419 O O . LYS B 1 59 ? -11.327 -10.187 -11.170 1.00 11.84 54 LYS B O 1
ATOM 1425 N N . LYS B 1 60 ? -10.903 -10.696 -13.320 1.00 9.87 55 LYS B N 1
ATOM 1426 C CA . LYS B 1 60 ? -9.776 -9.767 -13.424 1.00 10.02 55 LYS B CA 1
ATOM 1427 C C . LYS B 1 60 ? -10.227 -8.354 -13.023 1.00 9.33 55 LYS B C 1
ATOM 1428 O O . LYS B 1 60 ? -9.491 -7.619 -12.360 1.00 10.68 55 LYS B O 1
ATOM 1434 N N . ASN B 1 61 ? -11.433 -7.979 -13.452 1.00 9.87 56 ASN B N 1
ATOM 1435 C CA . ASN B 1 61 ? -12.091 -6.715 -13.081 1.00 10.90 56 ASN B CA 1
ATOM 1436 C C . ASN B 1 61 ? -11.193 -5.481 -13.190 1.00 11.28 56 ASN B C 1
ATOM 1437 O O . ASN B 1 61 ? -11.174 -4.621 -12.308 1.00 14.08 56 ASN B O 1
ATOM 1442 N N . VAL B 1 62 ? -10.448 -5.403 -14.284 1.00 10.68 57 VAL B N 1
ATOM 1443 C CA . VAL B 1 62 ? -9.549 -4.284 -14.499 1.00 11.26 57 VAL B CA 1
ATOM 1444 C C . VAL B 1 62 ? -10.272 -3.193 -15.289 1.00 8.47 57 VAL B C 1
ATOM 1445 O O . VAL B 1 62 ? -11.049 -3.480 -16.204 1.00 9.52 57 VAL B O 1
ATOM 1449 N N . LEU B 1 63 ? -10.036 -1.943 -14.911 1.00 8.42 58 LEU B N 1
ATOM 1450 C CA . LEU B 1 63 ? -10.542 -0.817 -15.666 1.00 7.89 58 LEU B CA 1
ATOM 1451 C C . LEU B 1 63 ? -9.585 -0.564 -16.834 1.00 6.69 58 LEU B C 1
ATOM 1452 O O . LEU B 1 63 ? -8.459 -0.115 -16.625 1.00 7.41 58 LEU B O 1
ATOM 1457 N N . TRP B 1 64 ? -10.003 -0.885 -18.054 1.00 6.59 59 TRP B N 1
ATOM 1458 C CA . TRP B 1 64 ? -9.095 -0.778 -19.195 1.00 6.61 59 TRP B CA 1
ATOM 1459 C C . TRP B 1 64 ? -8.619 0.647 -19.448 1.00 6.70 59 TRP B C 1
ATOM 1460 O O . TRP B 1 64 ? -9.421 1.580 -19.513 1.00 7.40 59 TRP B O 1
ATOM 1471 N N . ASP B 1 65 ? -7.306 0.790 -19.591 1.00 6.72 60 ASP B N 1
ATOM 1472 C CA . ASP B 1 65 ? -6.680 2.045 -19.996 1.00 6.83 60 ASP B CA 1
ATOM 1473 C C . ASP B 1 65 ? -5.574 1.714 -21.002 1.00 6.73 60 ASP B C 1
ATOM 1474 O O . ASP B 1 65 ? -5.350 0.536 -21.315 1.00 6.60 60 ASP B O 1
ATOM 1479 N N . GLU B 1 66 ? -4.887 2.735 -21.510 1.00 7.05 61 GLU B N 1
ATOM 1480 C CA . GLU B 1 66 ? -3.890 2.498 -22.550 1.00 7.36 61 GLU B CA 1
ATOM 1481 C C . GLU B 1 66 ? -2.681 1.696 -22.047 1.00 6.85 61 GLU B C 1
ATOM 1482 O O . GLU B 1 66 ? -2.057 0.962 -22.815 1.00 7.61 61 GLU B O 1
ATOM 1488 N N . ASN B 1 67 ? -2.341 1.859 -20.771 1.00 7.14 62 ASN B N 1
ATOM 1489 C CA . ASN B 1 67 ? -1.174 1.188 -20.192 1.00 7.30 62 ASN B CA 1
ATOM 1490 C C . ASN B 1 67 ? -1.409 -0.290 -19.925 1.00 6.98 62 ASN B C 1
ATOM 1491 O O . ASN B 1 67 ? -0.591 -1.136 -20.313 1.00 7.48 62 ASN B O 1
ATOM 1496 N N . ASN B 1 68 ? -2.521 -0.612 -19.261 1.00 6.94 63 ASN B N 1
ATOM 1497 C CA .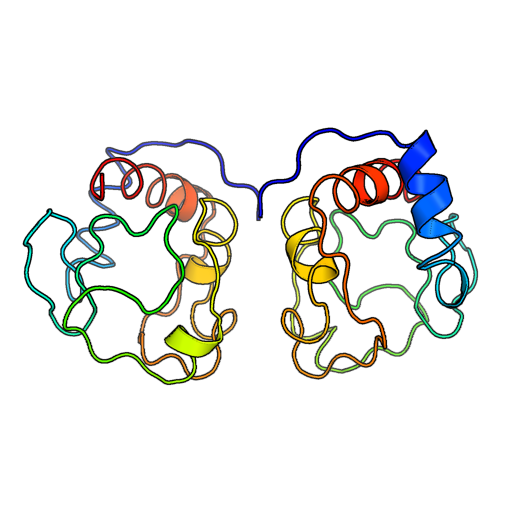 ASN B 1 68 ? -2.817 -2.019 -19.024 1.00 7.07 63 ASN B CA 1
ATOM 1498 C C . ASN B 1 68 ? -3.223 -2.741 -20.309 1.00 6.69 63 ASN B C 1
ATOM 1499 O O . ASN B 1 68 ? -2.969 -3.940 -20.430 1.00 7.22 63 ASN B O 1
ATOM 1504 N N . MET B 1 69 ? -3.790 -2.025 -21.287 1.00 7.25 64 MET B N 1
ATOM 1505 C CA A MET B 1 69 ? -4.043 -2.617 -22.602 0.80 7.13 64 MET B CA 1
ATOM 1506 C CA B MET B 1 69 ? -4.039 -2.654 -22.582 0.20 7.36 64 MET B CA 1
ATOM 1507 C C . MET B 1 69 ? -2.724 -3.017 -23.272 1.00 6.91 64 MET B C 1
ATOM 1508 O O . MET B 1 69 ? -2.617 -4.083 -23.890 1.00 7.26 64 MET B O 1
ATOM 1517 N N . SER B 1 70 ? -1.714 -2.156 -23.157 1.00 7.18 65 SER B N 1
ATOM 1518 C CA . SER B 1 70 ? -0.428 -2.462 -23.779 1.00 7.63 65 SER B CA 1
ATOM 1519 C C . SER B 1 70 ? 0.186 -3.714 -23.145 1.00 7.14 65 SER B C 1
ATOM 1520 O O . SER B 1 70 ? 0.692 -4.602 -23.833 1.00 7.50 65 SER B O 1
ATOM 1523 N N . GLU B 1 71 ? 0.121 -3.789 -21.823 1.00 7.47 66 GLU B N 1
ATOM 1524 C CA . GLU B 1 71 ? 0.587 -4.966 -21.113 1.00 8.10 66 GLU B CA 1
ATOM 1525 C C . GLU B 1 71 ? -0.176 -6.238 -21.535 1.00 7.26 66 GLU B C 1
ATOM 1526 O O . GLU B 1 71 ? 0.437 -7.262 -21.861 1.00 7.67 66 GLU B O 1
ATOM 1532 N N . TYR B 1 72 ? -1.505 -6.156 -21.557 1.00 7.30 67 TYR B N 1
ATOM 1533 C CA . TYR B 1 72 ? -2.358 -7.266 -21.999 1.00 6.85 67 TYR B CA 1
ATOM 1534 C C . TYR B 1 72 ? -1.978 -7.765 -23.387 1.00 6.59 67 TYR B C 1
ATOM 1535 O O . TYR B 1 72 ? -1.801 -8.961 -23.601 1.00 7.38 67 TYR B O 1
ATOM 1544 N N . LEU B 1 73 ? -1.853 -6.841 -24.336 1.00 6.53 68 LEU B N 1
ATOM 1545 C CA . LEU B 1 73 ? -1.607 -7.221 -25.720 1.00 6.84 68 LEU B CA 1
ATOM 1546 C C . LEU B 1 73 ? -0.198 -7.776 -25.972 1.00 6.92 68 LEU B C 1
ATOM 1547 O O . LEU B 1 73 ? 0.043 -8.404 -27.007 1.00 8.01 68 LEU B O 1
ATOM 1552 N N . THR B 1 74 ? 0.718 -7.553 -25.027 1.00 7.14 69 THR B N 1
ATOM 1553 C CA . THR B 1 74 ? 2.048 -8.157 -25.089 1.00 7.52 69 THR B CA 1
ATOM 1554 C C . THR B 1 74 ? 1.948 -9.680 -24.940 1.00 7.76 69 THR B C 1
ATOM 1555 O O . THR B 1 74 ? 2.666 -10.422 -25.602 1.00 8.46 69 THR B O 1
ATOM 1559 N N . ASN B 1 75 ? 1.069 -10.133 -24.051 1.00 7.94 70 ASN B N 1
ATOM 1560 C CA . ASN B 1 75 ? 0.830 -11.553 -23.824 1.00 8.50 70 ASN B CA 1
ATOM 1561 C C . ASN B 1 75 ? -0.485 -11.685 -23.060 1.00 7.94 70 ASN B C 1
ATOM 1562 O O . ASN B 1 75 ? -0.499 -11.616 -21.832 1.00 8.44 70 ASN B O 1
ATOM 1567 N N . PRO B 1 76 ? -1.606 -11.850 -23.781 1.00 8.26 71 PRO B N 1
ATO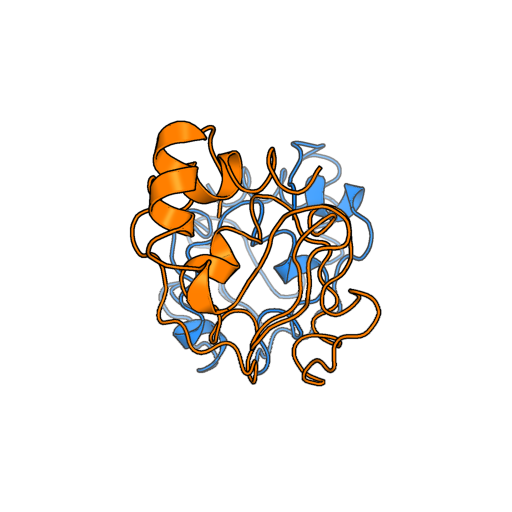M 1568 C CA . PRO B 1 76 ? -2.916 -11.838 -23.108 1.00 8.09 71 PRO B CA 1
ATOM 1569 C C . PRO B 1 76 ? -3.098 -12.946 -22.077 1.00 8.11 71 PRO B C 1
ATOM 1570 O O . PRO B 1 76 ? -3.678 -12.710 -21.009 1.00 7.97 71 PRO B O 1
ATOM 1574 N N . LYS B 1 77 ? -2.597 -14.137 -22.395 1.00 9.11 72 LYS B N 1
ATOM 1575 C CA A LYS B 1 77 ? -2.760 -15.301 -21.526 0.50 9.99 72 LYS B CA 1
ATOM 1576 C CA B LYS B 1 77 ? -2.786 -15.286 -21.516 0.50 10.32 72 LYS B CA 1
ATOM 1577 C C . LYS B 1 77 ? -1.978 -15.172 -20.217 1.00 10.13 72 LYS B C 1
ATOM 1578 O O . LYS B 1 77 ? -2.334 -15.786 -19.215 1.00 12.09 72 LYS B O 1
ATOM 1589 N N . LYS B 1 78 ? -0.919 -14.365 -20.227 1.00 9.83 73 LYS B N 1
ATOM 1590 C CA . LYS B 1 78 ? -0.152 -14.094 -19.014 1.00 9.86 73 LYS B CA 1
ATOM 1591 C C . LYS B 1 78 ? -0.816 -13.009 -18.152 1.00 10.06 73 LYS B C 1
ATOM 1592 O O . LYS B 1 78 ? -0.802 -13.100 -16.929 1.00 12.55 73 LYS B O 1
ATOM 1598 N N . TYR B 1 79 ? -1.417 -12.006 -18.790 1.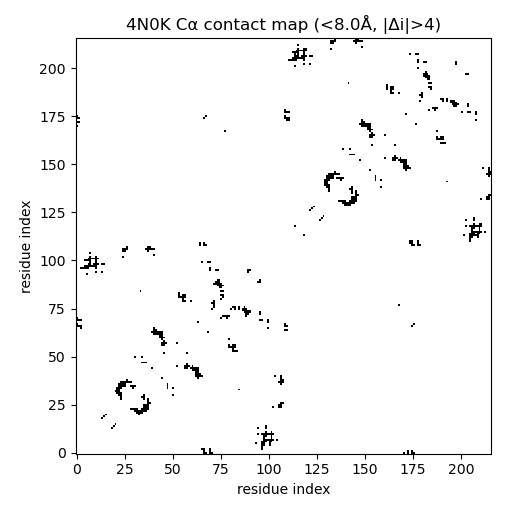00 8.87 74 TYR B N 1
ATOM 1599 C CA . TYR B 1 79 ? -2.085 -10.916 -18.071 1.00 9.46 74 TYR B CA 1
ATOM 1600 C C . TYR B 1 79 ? -3.412 -11.356 -17.461 1.00 9.47 74 TYR B C 1
ATOM 1601 O O . TYR B 1 79 ? -3.754 -10.930 -16.357 1.00 10.73 74 TYR B O 1
ATOM 1610 N N . ILE B 1 80 ? -4.154 -12.202 -18.178 1.00 8.95 75 ILE B N 1
ATOM 1611 C CA . ILE B 1 80 ? -5.407 -12.768 -17.671 1.00 8.62 75 ILE B CA 1
ATOM 1612 C C . ILE B 1 80 ? -5.323 -14.303 -17.716 1.00 9.27 75 ILE B C 1
ATOM 1613 O O . ILE B 1 80 ? -5.784 -14.935 -18.668 1.00 8.71 75 ILE B O 1
ATOM 1618 N N . PRO B 1 81 ? -4.706 -14.913 -16.688 1.00 9.88 76 PRO B N 1
ATOM 1619 C CA . PRO B 1 81 ? -4.589 -16.372 -16.672 1.00 10.36 76 PRO B CA 1
ATOM 1620 C C . PRO B 1 81 ? -5.946 -17.041 -16.857 1.00 9.71 76 PRO B C 1
ATOM 1621 O O . PRO B 1 81 ? -6.913 -16.698 -16.174 1.00 10.90 76 PRO B O 1
ATOM 1625 N N . GLY B 1 82 ? -6.017 -17.961 -17.810 1.00 9.95 77 GLY B N 1
ATOM 1626 C CA . GLY B 1 82 ? -7.255 -18.669 -18.105 1.00 9.83 77 GLY B CA 1
ATOM 1627 C C . GLY B 1 82 ? -8.138 -18.046 -19.175 1.00 9.28 77 GLY B C 1
ATOM 1628 O O . GLY B 1 82 ? -9.177 -18.604 -19.502 1.00 10.46 77 GLY B O 1
ATOM 1629 N N . THR B 1 83 ? -7.751 -16.903 -19.735 1.00 8.53 78 THR B N 1
ATOM 1630 C CA . THR B 1 83 ? -8.548 -16.311 -20.809 1.00 8.66 78 THR B CA 1
ATOM 1631 C C . THR B 1 83 ? -8.649 -17.243 -22.023 1.00 8.56 78 THR B C 1
ATOM 1632 O O . THR B 1 83 ? -7.731 -18.025 -22.311 1.00 9.66 78 THR B O 1
ATOM 1636 N N . LYS B 1 84 ? -9.770 -17.150 -22.735 1.00 8.36 79 LYS B N 1
ATOM 1637 C CA . LYS B 1 84 ? -9.975 -17.939 -23.953 1.00 8.52 79 LYS B CA 1
ATOM 1638 C C . LYS B 1 84 ? -9.594 -17.205 -25.246 1.00 8.07 79 LYS B C 1
ATOM 1639 O O . LYS B 1 84 ? -9.810 -17.731 -26.334 1.00 9.22 79 LYS B O 1
ATOM 1645 N N . MET B 1 85 ? -9.030 -15.999 -25.131 1.00 7.90 80 MET B N 1
ATOM 1646 C CA . MET B 1 85 ? -8.493 -15.295 -26.304 1.00 7.39 80 MET B CA 1
ATOM 1647 C C . MET B 1 85 ? -7.214 -15.972 -26.807 1.00 7.84 80 MET B C 1
ATOM 1648 O O . MET B 1 85 ? -6.192 -15.968 -26.115 1.00 9.85 80 MET B O 1
ATOM 1653 N N . ALA B 1 86 ? -7.288 -16.537 -28.012 1.00 8.34 81 ALA B N 1
ATOM 1654 C CA . ALA B 1 86 ? -6.178 -17.258 -28.627 1.00 8.84 81 ALA B CA 1
ATOM 1655 C C . ALA B 1 86 ? -5.381 -16.299 -29.501 1.00 9.15 81 ALA B C 1
ATOM 1656 O O . ALA B 1 86 ? -5.712 -16.067 -30.656 1.00 11.96 81 ALA B O 1
ATOM 1658 N N . PHE B 1 87 ? -4.343 -15.713 -28.917 1.00 10.11 82 PHE B N 1
ATOM 1659 C CA . PHE B 1 87 ? -3.525 -14.700 -29.572 1.00 10.44 82 PHE B CA 1
ATOM 1660 C C . PHE B 1 87 ? -2.184 -14.702 -28.873 1.00 11.61 82 PHE B C 1
ATOM 1661 O O . PHE B 1 87 ? -2.124 -14.648 -27.645 1.00 16.46 82 PHE B O 1
ATOM 1669 N N . GLY B 1 88 ? -1.114 -14.761 -29.651 1.00 10.78 83 GLY B N 1
ATOM 1670 C CA . GLY B 1 88 ? 0.222 -14.847 -29.072 1.00 11.82 83 GLY B CA 1
ATOM 1671 C C . GLY B 1 88 ? 0.549 -13.582 -28.306 1.00 11.89 83 GLY B C 1
ATOM 1672 O O . GLY B 1 88 ? 0.684 -13.588 -27.082 1.00 14.69 83 GLY B O 1
ATOM 1673 N N . GLY B 1 89 ? 0.628 -12.482 -29.037 1.00 11.30 84 GLY B N 1
ATOM 1674 C CA . GLY B 1 89 ? 1.030 -11.222 -28.454 1.00 10.38 84 GLY B CA 1
ATOM 1675 C C . GLY B 1 89 ? 1.762 -10.364 -29.456 1.00 9.53 84 GLY B C 1
ATOM 1676 O O . GLY B 1 89 ? 2.272 -10.856 -30.465 1.00 12.54 84 GLY B O 1
ATOM 1677 N N . LEU B 1 90 ? 1.787 -9.068 -29.177 1.00 8.34 85 LEU B N 1
ATOM 1678 C CA . LEU B 1 90 ? 2.522 -8.103 -29.976 1.00 9.56 85 LEU B CA 1
ATOM 1679 C C . LEU B 1 90 ? 3.779 -7.698 -29.226 1.00 9.40 85 LEU B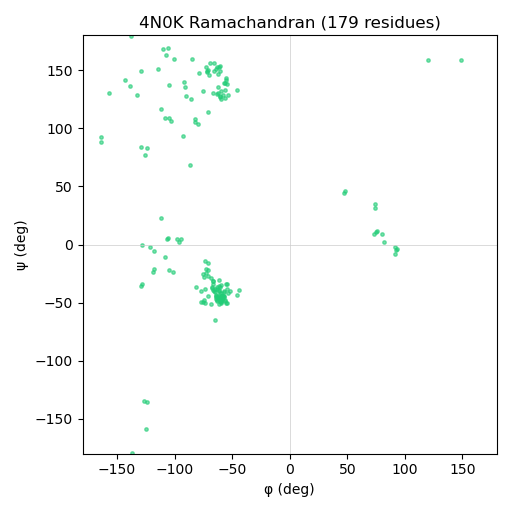 C 1
ATOM 1680 O O . LEU B 1 90 ? 3.712 -7.000 -28.211 1.00 10.10 85 LEU B O 1
ATOM 1685 N N . LYS B 1 91 ? 4.922 -8.158 -29.727 1.00 10.48 86 LYS B N 1
ATOM 1686 C CA . LYS B 1 91 ? 6.218 -7.917 -29.094 1.00 11.95 86 LYS B CA 1
ATOM 1687 C C . LYS B 1 91 ? 6.640 -6.453 -29.115 1.00 11.14 86 LYS B C 1
ATOM 1688 O O . LYS B 1 91 ? 7.235 -5.958 -28.156 1.00 12.12 86 LYS B O 1
ATOM 1694 N N . LYS B 1 92 ? 6.359 -5.776 -30.223 1.00 11.14 87 LYS B N 1
ATOM 1695 C CA . LYS B 1 92 ? 6.935 -4.465 -30.488 1.00 11.35 87 LYS B CA 1
ATOM 1696 C C . LYS B 1 92 ? 6.108 -3.353 -29.850 1.00 10.57 87 LYS B C 1
ATOM 1697 O O . LYS B 1 92 ? 4.905 -3.243 -30.104 1.00 10.80 87 LYS B O 1
ATOM 1703 N N . GLU B 1 93 ? 6.761 -2.520 -29.037 1.00 10.96 88 GLU B N 1
ATOM 1704 C CA A GLU B 1 93 ? 6.035 -1.459 -28.357 0.50 11.04 88 GLU B CA 1
ATOM 1705 C CA B GLU B 1 93 ? 6.132 -1.375 -28.361 0.50 11.52 88 GLU B CA 1
ATOM 1706 C C . GLU B 1 93 ? 5.347 -0.505 -29.331 1.00 10.41 88 GLU B C 1
ATOM 1707 O O . GLU B 1 93 ? 4.199 -0.148 -29.088 1.00 10.12 88 GLU B O 1
ATOM 1718 N N . LYS B 1 94 ? 6.010 -0.128 -30.428 1.00 9.99 89 LYS B N 1
ATOM 1719 C CA . LYS B 1 94 ? 5.389 0.777 -31.394 1.00 10.61 89 LYS B CA 1
ATOM 1720 C C . LYS B 1 94 ? 4.119 0.172 -31.993 1.00 9.42 89 LYS B C 1
ATOM 1721 O O . LYS B 1 94 ? 3.157 0.890 -32.257 1.00 9.08 89 LYS B O 1
ATOM 1727 N N . ASP B 1 95 ? 4.114 -1.145 -32.201 1.00 8.75 90 ASP B N 1
ATOM 1728 C CA . ASP B 1 95 ? 2.926 -1.819 -32.738 1.00 8.23 90 ASP B CA 1
ATOM 1729 C C . ASP B 1 95 ? 1.763 -1.706 -31.757 1.00 7.60 90 ASP B C 1
ATOM 1730 O O . ASP B 1 95 ? 0.637 -1.388 -32.146 1.00 8.00 90 ASP B O 1
ATOM 1735 N N . ARG B 1 96 ? 2.043 -1.952 -30.483 1.00 7.44 91 ARG B N 1
ATOM 1736 C CA A ARG B 1 96 ? 1.036 -1.789 -29.445 0.50 7.51 91 ARG B CA 1
ATOM 1737 C CA B ARG B 1 96 ? 1.033 -1.796 -29.445 0.50 7.44 91 ARG B CA 1
ATOM 1738 C C . ARG B 1 96 ? 0.559 -0.342 -29.342 1.00 7.12 91 ARG B C 1
ATOM 1739 O O . ARG B 1 96 ? -0.640 -0.091 -29.254 1.00 7.16 91 ARG B O 1
ATOM 1754 N N . ASN B 1 97 ? 1.491 0.616 -29.382 1.00 7.70 92 ASN B N 1
ATOM 1755 C CA . ASN B 1 97 ? 1.101 2.031 -29.326 1.00 7.71 92 ASN B CA 1
ATOM 1756 C C . ASN B 1 97 ? 0.214 2.433 -30.506 1.00 7.31 92 ASN B C 1
ATOM 1757 O O . ASN B 1 97 ? -0.787 3.136 -30.330 1.00 8.19 92 ASN B O 1
ATOM 1762 N N . ASP B 1 98 ? 0.594 2.010 -31.708 1.00 7.27 93 ASP B N 1
ATOM 1763 C CA . ASP B 1 98 ? -0.187 2.326 -32.904 1.00 7.53 93 ASP B CA 1
ATOM 1764 C C . ASP B 1 98 ? -1.582 1.697 -32.836 1.00 7.26 93 ASP B C 1
ATOM 1765 O O . ASP B 1 98 ? -2.595 2.363 -33.051 1.00 8.06 93 ASP B O 1
ATOM 1770 N N . LEU B 1 99 ? -1.624 0.409 -32.509 1.00 7.36 94 LEU B N 1
ATOM 1771 C CA . LEU B 1 99 ? -2.888 -0.304 -32.371 1.00 7.66 94 LEU B CA 1
ATOM 1772 C C . LEU B 1 99 ? -3.817 0.341 -31.331 1.00 7.69 94 LEU B C 1
ATOM 1773 O O . LEU B 1 99 ? -5.009 0.523 -31.584 1.00 7.93 94 LEU B O 1
ATOM 1778 N N . ILE B 1 100 ? -3.265 0.694 -30.173 1.00 7.59 95 ILE B N 1
ATOM 1779 C CA . ILE B 1 100 ? -4.050 1.308 -29.098 1.00 7.51 95 ILE B CA 1
ATOM 1780 C C . ILE B 1 100 ? -4.536 2.712 -29.479 1.00 7.50 95 ILE B C 1
ATOM 1781 O O . ILE B 1 100 ? -5.660 3.089 -29.145 1.00 8.33 95 ILE B O 1
ATOM 1786 N N . THR B 1 101 ? -3.702 3.472 -30.189 1.00 7.86 96 THR B N 1
ATOM 1787 C CA . THR B 1 101 ? -4.122 4.781 -30.698 1.00 8.10 96 THR B CA 1
ATOM 1788 C C . THR B 1 101 ? -5.342 4.621 -31.615 1.00 7.78 96 THR B C 1
ATOM 1789 O O . THR B 1 101 ? -6.336 5.344 -31.478 1.00 9.17 96 THR B O 1
ATOM 1793 N N . TYR B 1 102 ? -5.275 3.651 -32.526 1.00 8.07 97 TYR B N 1
ATOM 1794 C CA . TYR B 1 102 ? -6.414 3.321 -33.376 1.00 8.48 97 TYR B CA 1
ATOM 1795 C C . TYR B 1 102 ? -7.636 2.894 -32.552 1.00 8.43 97 TYR B C 1
ATOM 1796 O O . TYR B 1 102 ? -8.744 3.393 -32.781 1.00 9.50 97 TYR B O 1
ATOM 1805 N N . LEU B 1 103 ? -7.427 1.981 -31.599 1.00 8.19 98 LEU B N 1
ATOM 1806 C CA A LEU B 1 103 ? -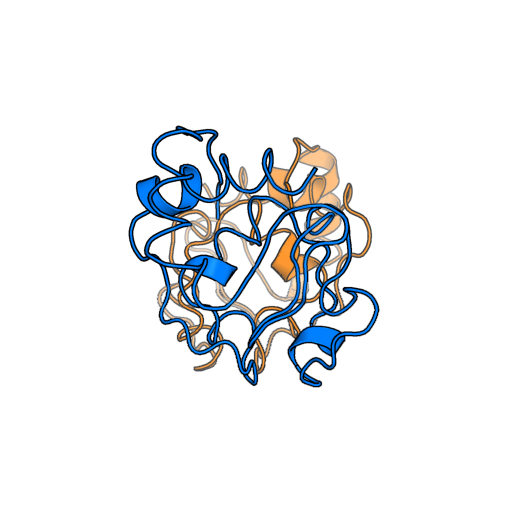8.535 1.431 -30.830 0.50 9.10 98 LEU B CA 1
ATOM 1807 C CA B LEU B 1 103 ? -8.518 1.433 -30.790 0.50 9.48 98 LEU B CA 1
ATOM 1808 C C . LEU B 1 103 ? -9.226 2.515 -29.998 1.00 9.20 98 LEU B C 1
ATOM 1809 O O . LEU B 1 103 ? -10.457 2.543 -29.924 1.00 10.82 98 LEU B O 1
ATOM 1818 N N . LYS B 1 104 ? -8.441 3.415 -29.407 1.00 9.96 99 LYS B N 1
ATOM 1819 C CA . LYS B 1 104 ? -8.987 4.520 -28.618 1.00 12.10 99 LYS B CA 1
ATOM 1820 C C . LYS B 1 104 ? -9.955 5.351 -29.465 1.00 12.65 99 LYS B C 1
ATOM 1821 O O . LYS B 1 104 ? -11.045 5.696 -29.010 1.00 15.62 99 LYS B O 1
ATOM 1827 N N . LYS B 1 105 ? -9.556 5.638 -30.704 1.00 12.06 100 LYS B N 1
ATOM 1828 C CA . LYS B 1 105 ? -10.359 6.427 -31.634 1.00 13.44 100 LYS B CA 1
ATOM 1829 C C . LYS B 1 105 ? -11.587 5.654 -32.135 1.00 12.22 100 LYS B C 1
ATOM 1830 O O . LYS B 1 105 ? -12.690 6.194 -32.176 1.00 15.55 100 LYS B O 1
ATOM 1836 N N . ALA B 1 106 ? -11.389 4.385 -32.488 1.00 10.47 101 ALA B N 1
ATOM 1837 C CA . ALA B 1 106 ? -12.431 3.573 -33.119 1.00 10.94 101 ALA B CA 1
ATOM 1838 C C . ALA B 1 106 ? -13.520 3.100 -32.156 1.00 11.04 101 ALA B C 1
ATOM 1839 O O . ALA B 1 106 ? -14.647 2.814 -32.577 1.00 11.54 101 ALA B O 1
ATOM 1841 N N . THR B 1 107 ? -13.181 3.002 -30.872 1.00 11.43 102 THR B N 1
ATOM 1842 C CA . THR B 1 107 ? -14.119 2.460 -29.884 1.00 11.17 102 THR B CA 1
ATOM 1843 C C . THR B 1 107 ? -14.873 3.528 -29.103 1.00 11.17 102 THR B C 1
ATOM 1844 O O . THR B 1 107 ? -15.663 3.228 -28.205 1.00 10.38 102 THR B O 1
ATOM 1848 N N . GLU B 1 108 ? -14.648 4.777 -29.488 1.00 14.01 103 GLU B N 1
ATOM 1849 C CA . GLU B 1 108 ? -15.420 5.899 -28.988 1.00 17.41 103 GLU B CA 1
ATOM 1850 C C . GLU B 1 108 ? -15.987 6.701 -30.162 0.70 19.10 103 GLU B C 1
ATOM 1851 O O . GLU B 1 108 ? -16.169 7.918 -30.112 0.70 20.85 103 GLU B O 1
#

Foldseek 3Di:
DDADAAALVLLVVLCVVAPPQQEAAAVVDDGGVHAHCAPLQVAFFPDRPPDDFWPQRVVLRDNDDLVVVQVCQQAVCVSRPVGPPPGGHDVDNNNSNNNSNNNVVRND/DDADAAALVLLVVLCVVAPPVQEAQADVDDGGVHYHCAPQAQAFFPDDPPDDWDPQRVVLRDRDDLVVQQVCQQAVCVSRPPGPDDHGHDPDSNNSNNNSNNNVVRND

GO terms:
  GO:0005758 mitochondrial intermembrane space (C, IDA)
  GO:0009055 electron transfer activity (F, IDA)
  GO:0006122 mitochondrial electron transport, ubiquinol to cytochrome c (P, IDA)
  GO:0006123 mitochondrial electron transport, cytochrome c to oxygen (P, IDA)
  GO:1901612 cardiolipin binding (F, IDA)
  GO:0005739 mitochondrion (C, HDA)
  GO:0005758 mitochondrial intermembrane space (C, EXP)
  GO:0005515 protein binding (F, IPI)

CATH classification: 1.10.760.10

B-factor: mean 11.3, std 5.83, range [4.23, 52.59]

Secondary structure (DSSP, 8-state):
-------HHHHHHHHHHHTTTT---STTPPP-SS---TT-TTSBSS--TT----HHHHHH--B--HHHHHHHHH-HHHHSTT----------HHHHHHHHHHHHHHT-/-------HHHHHHHHHHHTTTT---STTPPP-SS---TT-TTSBTT--TT----HHHHHH--B--HHHHHHHHH-HHHHSTT----------HHHHHHHHHHHHHHT-

Organism: Saccharomyces cerevisiae (strain ATCC 204508 / S288c) (NCBI:txid559292)

Sequence (216 aa):
TEFKKAGSAKKKGATTLFKTTECLQCHTVEEKGGPHKKVGPNLHGIFFGGRRHSGQAEGYSSYTDDANIKKNVLWDENNMMSSEYLTNPKKKKYIPGTKMAFGGLKKKEKDRNDLLITYLLKKKATETEEFKAGSAKKGATLFKTTECLQCHTVEEKGGPHKVGPNLHGIFGRHSGQAEGYSSYTDANNIKKNVLWDENNMMSEYLTNPKKKYIPGTKMAFGGLKKEEKDRRNDLITYLLKKATE